Protein AF-0000000075405229 (afdb_homodimer)

Sequence (210 aa):
MIFHHIIDEISASKFLTISQIRQVKLKLYRLEMTERERLTTHEQNFNQIIEDLKKLGVKMGEEQKALMFVASLPKELAHAVKSKIRNEKKLTLARVQDAAGEVREMIFHHIIDEISASKFLTISQIRQVKLKLYRLEMTERERLTTHEQNFNQIIEDLKKLGVKMGEEQKALMFVASLPKELAHAVKSKIRNEKKLTLARVQDAAGEVRE

Organism: Theobroma cacao (NCBI:txid3641)

Foldseek 3Di:
DVVVVVVVVVVVVVVVLVVVLVVLVVCLQPAADDPPDDLVVSLVVLVVSVVSNVVSVDDDDFVRSQVSSLVRYDPVLSVQLCVVCVPPPDHGNVSSSVSSVVVVD/DVVVVVVVVVVVVVVVLVVVLVVLVVCLQPAADDPPDDLVVSLVVLVVSVVSNVVSVDDDDFVRSQVSSLVRYDPVLSVQLCVVCVPPPDHGNVSSSVSSVVVVD

Secondary structure (DSSP, 8-state):
-HHHHHHHHHHHHHHHHHHHHHHHHHHHHT----TTS-HHHHHHHHHHHHHHHHHTT----HHHHHHHHHHHS-HHHHHHHHHHTTT-SS--HHHHHHHHHHHH-/-HHHHHHHHHHHHHHHHHHHHHHHHHHHHT----TTS-HHHHHHHHHHHHHHHHHTT----HHHHHHHHHHHS-HHHHHHHHHHTTT-SS--HHHHHHHHHHHH-

Radius of gyration: 19.56 Å; Cα contacts (8 Å, |Δi|>4): 179; chains: 2; bounding box: 44×48×65 Å

Structure (mmCIF, N/CA/C/O backbone):
data_AF-0000000075405229-model_v1
#
loop_
_entity.id
_entity.type
_entity.pdbx_description
1 polymer 'Uncharacterized protein'
#
loop_
_atom_site.group_PDB
_atom_site.id
_atom_site.type_symbol
_atom_site.label_atom_id
_atom_site.label_alt_id
_atom_site.label_comp_id
_atom_site.label_asym_id
_atom_site.label_entity_id
_atom_site.label_seq_id
_atom_site.pdbx_PDB_ins_code
_atom_site.Cartn_x
_atom_site.Cartn_y
_atom_site.Cartn_z
_atom_site.occupancy
_atom_site.B_iso_or_equiv
_atom_site.auth_seq_id
_atom_site.auth_comp_id
_atom_site.auth_asym_id
_atom_site.auth_atom_id
_atom_site.pdbx_PDB_model_num
ATOM 1 N N . MET A 1 1 ? -18.109 -22.875 -31.812 1 56.88 1 MET A N 1
ATOM 2 C CA . MET A 1 1 ? -16.703 -22.578 -32.062 1 56.88 1 MET A CA 1
ATOM 3 C C . MET A 1 1 ? -16.391 -21.109 -31.797 1 56.88 1 MET A C 1
ATOM 5 O O . MET A 1 1 ? -15.438 -20.781 -31.094 1 56.88 1 MET A O 1
ATOM 9 N N . ILE A 1 2 ? -17.219 -20.078 -32.312 1 70.25 2 ILE A N 1
ATOM 10 C CA . ILE A 1 2 ? -17.078 -18.625 -32.219 1 70.25 2 ILE A CA 1
ATOM 11 C C . ILE A 1 2 ? -17.297 -18.203 -30.766 1 70.25 2 ILE A C 1
ATOM 13 O O . ILE A 1 2 ? -16.547 -17.375 -30.234 1 70.25 2 ILE A O 1
ATOM 17 N N . PHE A 1 3 ? -18.188 -18.859 -30.094 1 71.44 3 PHE A N 1
ATOM 18 C CA . PHE A 1 3 ? -18.531 -18.484 -28.719 1 71.44 3 PHE A CA 1
ATOM 19 C C . PHE A 1 3 ? -17.375 -18.781 -27.781 1 71.44 3 PHE A C 1
ATOM 21 O O . PHE A 1 3 ? -17.078 -17.984 -26.875 1 71.44 3 PHE A O 1
ATOM 28 N N . HIS A 1 4 ? -16.75 -19.891 -28.062 1 74.5 4 HIS A N 1
ATOM 29 C CA . HIS A 1 4 ? -15.617 -20.266 -27.219 1 74.5 4 HIS A CA 1
ATOM 30 C C . HIS A 1 4 ? -14.453 -19.297 -27.406 1 74.5 4 HIS A C 1
ATOM 32 O O . HIS A 1 4 ? -13.797 -18.922 -26.438 1 74.5 4 HIS A O 1
ATOM 38 N N . HIS A 1 5 ? -14.266 -18.797 -28.641 1 74.88 5 HIS A N 1
ATOM 39 C CA . HIS A 1 5 ? -13.203 -17.844 -28.953 1 74.88 5 HIS A CA 1
ATOM 40 C C . HIS A 1 5 ? -13.445 -16.516 -28.266 1 74.88 5 HIS A C 1
ATOM 42 O O . HIS A 1 5 ? -12.508 -15.906 -27.734 1 74.88 5 HIS A O 1
ATOM 48 N N . ILE A 1 6 ? -14.734 -16.172 -28.234 1 74.81 6 ILE A N 1
ATOM 49 C CA . ILE A 1 6 ? -15.078 -14.906 -27.594 1 74.81 6 ILE A CA 1
ATOM 50 C C . ILE A 1 6 ? -14.844 -15.008 -26.094 1 74.81 6 ILE A C 1
ATOM 52 O O . ILE A 1 6 ? -14.312 -14.078 -25.469 1 74.81 6 ILE A O 1
ATOM 56 N N . ILE A 1 7 ? -15.172 -16.188 -25.578 1 76.44 7 ILE A N 1
ATOM 57 C CA . ILE A 1 7 ? -14.977 -16.391 -24.141 1 76.44 7 ILE A CA 1
ATOM 58 C C . ILE A 1 7 ? -13.492 -16.406 -23.812 1 76.44 7 ILE A C 1
ATOM 60 O O . ILE A 1 7 ? -13.062 -15.812 -22.828 1 76.44 7 ILE A O 1
ATOM 64 N N . ASP A 1 8 ? -12.742 -17 -24.688 1 78.19 8 ASP A N 1
ATOM 65 C CA . ASP A 1 8 ? -11.297 -17.062 -24.484 1 78.19 8 ASP A CA 1
ATOM 66 C C . ASP A 1 8 ? -10.672 -15.672 -24.578 1 78.19 8 ASP A C 1
ATOM 68 O O . ASP A 1 8 ? -9.781 -15.336 -23.797 1 78.19 8 ASP A O 1
ATOM 72 N N . GLU A 1 9 ? -11.133 -14.859 -25.547 1 79.81 9 GLU A N 1
ATOM 73 C CA . GLU A 1 9 ? -10.617 -13.508 -25.703 1 79.81 9 GLU A CA 1
ATOM 74 C C . GLU A 1 9 ? -10.977 -12.633 -24.5 1 79.81 9 GLU A C 1
ATOM 76 O O . GLU A 1 9 ? -10.172 -11.828 -24.047 1 79.81 9 GLU A O 1
ATOM 81 N N . ILE A 1 10 ? -12.195 -12.852 -24.047 1 80.62 10 ILE A N 1
ATOM 82 C CA . ILE A 1 10 ? -12.648 -12.094 -22.891 1 80.62 10 ILE A CA 1
ATOM 83 C C . ILE A 1 10 ? -11.828 -12.484 -21.672 1 80.62 10 ILE A C 1
ATOM 85 O O . ILE A 1 10 ? -11.391 -11.625 -20.906 1 80.62 10 ILE A O 1
ATOM 89 N N . SER A 1 11 ? -11.617 -13.734 -21.578 1 80.44 11 SER A N 1
ATOM 90 C CA . SER A 1 11 ? -10.82 -14.234 -20.469 1 80.44 11 SER A CA 1
ATOM 91 C C . SER A 1 11 ? -9.383 -13.727 -20.547 1 80.44 11 SER A C 1
ATOM 93 O O . SER A 1 11 ? -8.82 -13.289 -19.531 1 80.44 11 SER A O 1
ATOM 95 N N . ALA A 1 12 ? -8.852 -13.758 -21.703 1 80.5 12 ALA A N 1
ATOM 96 C CA . ALA A 1 12 ? -7.492 -13.266 -21.922 1 80.5 12 ALA A CA 1
ATOM 97 C C . ALA A 1 12 ? -7.402 -11.766 -21.641 1 80.5 12 ALA A C 1
ATOM 99 O O . ALA A 1 12 ? -6.441 -11.297 -21.031 1 80.5 12 ALA A O 1
ATOM 100 N N . SER A 1 13 ? -8.383 -11.086 -22.109 1 81.56 13 SER A N 1
ATOM 101 C CA . SER A 1 13 ? -8.406 -9.648 -21.875 1 81.56 13 SER A CA 1
ATOM 102 C C . SER A 1 13 ? -8.5 -9.32 -20.391 1 81.56 13 SER A C 1
ATOM 104 O O . SER A 1 13 ? -7.824 -8.406 -19.906 1 81.56 13 SER A O 1
ATOM 106 N N . LYS A 1 14 ? -9.273 -10.086 -19.797 1 85.88 14 LYS A N 1
ATOM 107 C CA . LYS A 1 14 ? -9.406 -9.898 -18.344 1 85.88 14 LYS A CA 1
ATOM 108 C C . LYS A 1 14 ? -8.094 -10.195 -17.641 1 85.88 14 LYS A C 1
ATOM 110 O O . LYS A 1 14 ? -7.699 -9.477 -16.719 1 85.88 14 LYS A O 1
ATOM 115 N N . PHE A 1 15 ? -7.453 -11.195 -18.125 1 86 15 PHE A N 1
ATOM 116 C CA . PHE A 1 15 ? -6.18 -11.586 -17.531 1 86 15 PHE A CA 1
ATOM 117 C C . PHE A 1 15 ? -5.117 -10.516 -17.766 1 86 15 PHE A C 1
ATOM 119 O O . PHE A 1 15 ? -4.324 -10.211 -16.875 1 86 15 PHE A O 1
ATOM 126 N N . LEU A 1 16 ? -5.082 -9.969 -18.938 1 87.62 16 LEU A N 1
ATOM 127 C CA . LEU A 1 16 ? -4.145 -8.898 -19.25 1 87.62 16 LEU A CA 1
ATOM 128 C C . LEU A 1 16 ? -4.387 -7.68 -18.375 1 87.62 16 LEU A C 1
ATOM 130 O O . LEU A 1 16 ? -3.436 -7.039 -17.906 1 87.62 16 LEU A O 1
ATOM 134 N N . THR A 1 17 ? -5.648 -7.43 -18.156 1 92.31 17 THR A N 1
ATOM 135 C CA . THR A 1 17 ? -5.988 -6.293 -17.297 1 92.31 17 THR A CA 1
ATOM 136 C C . THR A 1 17 ? -5.523 -6.531 -15.867 1 92.31 17 THR A C 1
ATOM 138 O O . THR A 1 17 ? -4.98 -5.633 -15.227 1 92.31 17 THR A O 1
ATOM 141 N N . ILE A 1 18 ? -5.672 -7.734 -15.445 1 93.62 18 ILE A N 1
ATOM 142 C CA . ILE A 1 18 ? -5.246 -8.094 -14.102 1 93.62 18 ILE A CA 1
ATOM 143 C C . ILE A 1 18 ? -3.734 -7.938 -13.977 1 93.62 18 ILE A C 1
ATOM 145 O O . ILE A 1 18 ? -3.242 -7.383 -12.984 1 93.62 18 ILE A O 1
ATOM 149 N N . SER A 1 19 ? -3.078 -8.406 -14.961 1 94.31 19 SER A N 1
ATOM 150 C CA . SER A 1 19 ? -1.624 -8.289 -14.977 1 94.31 19 SER A CA 1
ATOM 151 C C . SER A 1 19 ? -1.186 -6.828 -14.969 1 94.31 19 SER A C 1
ATOM 153 O O . SER A 1 19 ? -0.232 -6.465 -14.281 1 94.31 19 SER A O 1
ATOM 155 N N . GLN A 1 20 ? -1.851 -6.027 -15.719 1 95.75 20 GLN A N 1
ATOM 156 C CA . GLN A 1 20 ? -1.544 -4.602 -15.773 1 95.75 20 GLN A CA 1
ATOM 157 C C . GLN A 1 20 ? -1.807 -3.93 -14.43 1 95.75 20 GLN A C 1
ATOM 159 O O . GLN A 1 20 ? -1.011 -3.105 -13.977 1 95.75 20 GLN A O 1
ATOM 164 N N . ILE A 1 21 ? -2.887 -4.32 -13.812 1 97.19 21 ILE A N 1
ATOM 165 C CA . ILE A 1 21 ? -3.23 -3.768 -12.508 1 97.19 21 ILE A CA 1
ATOM 166 C C . ILE A 1 21 ? -2.137 -4.109 -11.5 1 97.19 21 ILE A C 1
ATOM 168 O O . ILE A 1 21 ? -1.676 -3.24 -10.758 1 97.19 21 ILE A O 1
ATOM 172 N N . ARG A 1 22 ? -1.668 -5.309 -11.484 1 97.62 22 ARG A N 1
ATOM 173 C CA . ARG A 1 22 ? -0.629 -5.742 -10.555 1 97.62 22 ARG A CA 1
ATOM 174 C C . ARG A 1 22 ? 0.672 -4.984 -10.797 1 97.62 22 ARG A C 1
ATOM 176 O O . ARG A 1 22 ? 1.355 -4.598 -9.852 1 97.62 22 ARG A O 1
ATOM 183 N N . GLN A 1 23 ? 0.953 -4.77 -12.094 1 97.31 23 GLN A N 1
ATOM 184 C CA . GLN A 1 23 ? 2.17 -4.043 -12.438 1 97.31 23 GLN A CA 1
ATOM 185 C C . GLN A 1 23 ? 2.109 -2.604 -11.93 1 97.31 23 GLN A C 1
ATOM 187 O O . GLN A 1 23 ? 3.09 -2.09 -11.391 1 97.31 23 GLN A O 1
ATOM 192 N N . VAL A 1 24 ? 0.997 -1.999 -12.102 1 98.44 24 VAL A N 1
ATOM 193 C CA . VAL A 1 24 ? 0.849 -0.608 -11.688 1 98.44 24 VAL A CA 1
ATOM 194 C C . VAL A 1 24 ? 0.822 -0.522 -10.164 1 98.44 24 VAL A C 1
ATOM 196 O O . VAL A 1 24 ? 1.389 0.403 -9.578 1 98.44 24 VAL A O 1
ATOM 199 N N . LYS A 1 25 ? 0.176 -1.492 -9.469 1 98.56 25 LYS A N 1
ATOM 200 C CA . LYS A 1 25 ? 0.174 -1.527 -8.008 1 98.56 25 LYS A CA 1
ATOM 201 C C . LYS A 1 25 ? 1.591 -1.676 -7.461 1 98.56 25 LYS A C 1
ATOM 203 O O . LYS A 1 25 ? 1.97 -0.985 -6.512 1 98.56 25 LYS A O 1
ATOM 208 N N . LEU A 1 26 ? 2.361 -2.5 -8.086 1 98.38 26 LEU A N 1
ATOM 209 C CA . LEU A 1 26 ? 3.729 -2.709 -7.625 1 98.38 26 LEU A CA 1
ATOM 210 C C . LEU A 1 26 ? 4.574 -1.458 -7.84 1 98.38 26 LEU A C 1
ATOM 212 O O . LEU A 1 26 ? 5.445 -1.146 -7.027 1 98.38 26 LEU A O 1
ATOM 216 N N . LYS A 1 27 ? 4.301 -0.776 -8.977 1 98.38 27 LYS A N 1
ATOM 217 C CA . LYS A 1 27 ? 4.945 0.514 -9.195 1 98.38 27 LYS A CA 1
ATOM 218 C C . LYS A 1 27 ? 4.617 1.496 -8.078 1 98.38 27 LYS A C 1
ATOM 220 O O . LYS A 1 27 ? 5.492 2.225 -7.602 1 98.38 27 LYS A O 1
ATOM 225 N N . LEU A 1 28 ? 3.414 1.465 -7.598 1 98.75 28 LEU A N 1
ATOM 226 C CA . LEU A 1 28 ? 2.967 2.334 -6.516 1 98.75 28 LEU A CA 1
ATOM 227 C C . LEU A 1 28 ? 3.662 1.978 -5.207 1 98.75 28 LEU A C 1
ATOM 229 O O . LEU A 1 28 ? 4.184 2.855 -4.52 1 98.75 28 LEU A O 1
ATOM 233 N N . TYR A 1 29 ? 3.699 0.698 -4.918 1 98.62 29 TYR A N 1
ATOM 234 C CA . TYR A 1 29 ? 4.18 0.232 -3.621 1 98.62 29 TYR A CA 1
ATOM 235 C C . TYR A 1 29 ? 5.691 0.406 -3.504 1 98.62 29 TYR A C 1
ATOM 237 O O . TYR A 1 29 ? 6.227 0.505 -2.398 1 98.62 29 TYR A O 1
ATOM 245 N N . ARG A 1 30 ? 6.352 0.554 -4.68 1 98.06 30 ARG A N 1
ATOM 246 C CA . ARG A 1 30 ? 7.809 0.673 -4.66 1 98.06 30 ARG A CA 1
ATOM 247 C C . ARG A 1 30 ? 8.242 2.105 -4.949 1 98.06 30 ARG A C 1
ATOM 249 O O . ARG A 1 30 ? 9.438 2.396 -5.008 1 98.06 30 ARG A O 1
ATOM 256 N N . LEU A 1 31 ? 7.312 2.949 -5.203 1 98.5 31 LEU A N 1
ATOM 257 C CA . LEU A 1 31 ? 7.656 4.332 -5.52 1 98.5 31 LEU A CA 1
ATOM 258 C C . LEU A 1 31 ? 8.367 5 -4.348 1 98.5 31 LEU A C 1
ATOM 260 O O . LEU A 1 31 ? 7.91 4.914 -3.207 1 98.5 31 LEU A O 1
ATOM 264 N N . GLU A 1 32 ? 9.445 5.609 -4.637 1 97.75 32 GLU A N 1
ATOM 265 C CA . GLU A 1 32 ? 10.227 6.348 -3.646 1 97.75 32 GLU A CA 1
ATOM 266 C C . GLU A 1 32 ? 10.734 7.668 -4.219 1 97.75 32 GLU A C 1
ATOM 268 O O . GLU A 1 32 ? 11.203 7.719 -5.355 1 97.75 32 GLU A O 1
ATOM 273 N N . MET A 1 33 ? 10.695 8.641 -3.402 1 97.94 33 MET A N 1
ATOM 274 C CA . MET A 1 33 ? 11.289 9.922 -3.775 1 97.94 33 MET A CA 1
ATOM 275 C C . MET A 1 33 ? 12.797 9.914 -3.564 1 97.94 33 MET A C 1
ATOM 277 O O . MET A 1 33 ? 13.273 9.539 -2.49 1 97.94 33 MET A O 1
ATOM 281 N N . THR A 1 34 ? 13.461 10.352 -4.531 1 94.81 34 THR A N 1
ATOM 282 C CA . THR A 1 34 ? 14.906 10.461 -4.375 1 94.81 34 THR A CA 1
ATOM 283 C C . THR A 1 34 ? 15.289 11.82 -3.801 1 94.81 34 THR A C 1
ATOM 285 O O . THR A 1 34 ? 14.508 12.773 -3.873 1 94.81 34 THR A O 1
ATOM 288 N N . GLU A 1 35 ? 16.438 11.898 -3.217 1 87.31 35 GLU A N 1
ATOM 289 C CA . GLU A 1 35 ? 16.922 13.133 -2.611 1 87.31 35 GLU A CA 1
ATOM 290 C C . GLU A 1 35 ? 17.031 14.25 -3.65 1 87.31 35 GLU A C 1
ATOM 292 O O . GLU A 1 35 ? 16.859 15.422 -3.33 1 87.31 35 GLU A O 1
ATOM 297 N N . ARG A 1 36 ? 17.266 13.859 -4.859 1 92.94 36 ARG A N 1
ATOM 298 C CA . ARG A 1 36 ? 17.5 14.852 -5.91 1 92.94 36 ARG A CA 1
ATOM 299 C C . ARG A 1 36 ? 16.188 15.219 -6.602 1 92.94 36 ARG A C 1
ATOM 301 O O . ARG A 1 36 ? 16.141 16.188 -7.367 1 92.94 36 ARG A O 1
ATOM 308 N N . GLU A 1 37 ? 15.211 14.625 -6.25 1 96 37 GLU A N 1
ATOM 309 C CA . GLU A 1 37 ? 13.922 14.828 -6.91 1 96 37 GLU A CA 1
ATOM 310 C C . GLU A 1 37 ? 13.148 15.977 -6.277 1 96 37 GLU A C 1
ATOM 312 O O . GLU A 1 37 ? 13.172 16.156 -5.059 1 96 37 GLU A O 1
ATOM 317 N N . ARG A 1 38 ? 12.5 16.812 -7.129 1 97 38 ARG A N 1
ATOM 318 C CA . ARG A 1 38 ? 11.602 17.844 -6.625 1 97 38 ARG A CA 1
ATOM 319 C C . ARG A 1 38 ? 10.305 17.219 -6.105 1 97 38 ARG A C 1
ATOM 321 O O . ARG A 1 38 ? 9.781 16.281 -6.699 1 97 38 ARG A O 1
ATOM 328 N N . LEU A 1 39 ? 9.781 17.781 -5.055 1 98 39 LEU A N 1
ATOM 329 C CA . LEU A 1 39 ? 8.523 17.312 -4.488 1 98 39 LEU A CA 1
ATOM 330 C C . LEU A 1 39 ? 7.414 17.328 -5.539 1 98 39 LEU A C 1
ATOM 332 O O . LEU A 1 39 ? 6.629 16.375 -5.625 1 98 39 LEU A O 1
ATOM 336 N N . THR A 1 40 ? 7.375 18.438 -6.355 1 97.38 40 THR A N 1
ATOM 337 C CA . THR A 1 40 ? 6.336 18.578 -7.371 1 97.38 40 THR A CA 1
ATOM 338 C C . THR A 1 40 ? 6.43 17.453 -8.398 1 97.38 40 THR A C 1
ATOM 340 O O . THR A 1 40 ? 5.41 16.922 -8.844 1 97.38 40 THR A O 1
ATOM 343 N N . THR A 1 41 ? 7.605 17.047 -8.789 1 98.12 41 THR A N 1
ATOM 344 C CA . THR A 1 41 ? 7.816 15.945 -9.719 1 98.12 41 THR A CA 1
ATOM 345 C C . THR A 1 41 ? 7.363 14.625 -9.094 1 98.12 41 THR A C 1
ATOM 347 O O . THR A 1 41 ? 6.691 13.828 -9.75 1 98.12 41 THR A O 1
ATOM 350 N N . HIS A 1 42 ? 7.723 14.445 -7.859 1 98.56 42 HIS A N 1
ATOM 351 C CA . HIS A 1 42 ? 7.309 13.227 -7.164 1 98.56 42 HIS A CA 1
ATOM 352 C C . HIS A 1 42 ? 5.793 13.148 -7.055 1 98.56 42 HIS A C 1
ATOM 354 O O . HIS A 1 42 ? 5.207 12.078 -7.266 1 98.56 42 HIS A O 1
ATOM 360 N N . GLU A 1 43 ? 5.133 14.258 -6.688 1 98.62 43 GLU A N 1
ATOM 361 C CA . GLU A 1 43 ? 3.676 14.32 -6.617 1 98.62 43 GLU A CA 1
ATOM 362 C C . GLU A 1 43 ? 3.043 13.945 -7.953 1 98.62 43 GLU A C 1
ATOM 364 O O . GLU A 1 43 ? 2.055 13.203 -7.996 1 98.62 43 GLU A O 1
ATOM 369 N N . GLN A 1 44 ? 3.604 14.469 -8.984 1 98.5 44 GLN A N 1
ATOM 370 C CA . GLN A 1 44 ? 3.082 14.18 -10.32 1 98.5 44 GLN A CA 1
ATOM 371 C C . GLN A 1 44 ? 3.229 12.695 -10.648 1 98.5 44 GLN A C 1
ATOM 373 O O . GLN A 1 44 ? 2.316 12.086 -11.211 1 98.5 44 GLN A O 1
ATOM 378 N N . ASN A 1 45 ? 4.367 12.133 -10.383 1 98.69 45 ASN A N 1
ATOM 379 C CA . ASN A 1 45 ? 4.582 10.703 -10.594 1 98.69 45 ASN A CA 1
ATOM 380 C C . ASN A 1 45 ? 3.58 9.859 -9.812 1 98.69 45 ASN A C 1
ATOM 382 O O . ASN A 1 45 ? 2.973 8.938 -10.359 1 98.69 45 ASN A O 1
ATOM 386 N N . PHE A 1 46 ? 3.422 10.203 -8.57 1 98.88 46 PHE A N 1
ATOM 387 C CA . PHE A 1 46 ? 2.469 9.508 -7.711 1 98.88 46 PHE A CA 1
ATOM 388 C C . PHE A 1 46 ? 1.059 9.609 -8.281 1 98.88 46 PHE A C 1
ATOM 390 O O . PHE A 1 46 ? 0.367 8.594 -8.414 1 98.88 46 PHE A O 1
ATOM 397 N N . ASN A 1 47 ? 0.652 10.82 -8.664 1 98.81 47 ASN A N 1
ATOM 398 C CA . ASN A 1 47 ? -0.691 11.062 -9.18 1 98.81 47 ASN A CA 1
ATOM 399 C C . ASN A 1 47 ? -0.929 10.32 -10.492 1 98.81 47 ASN A C 1
ATOM 401 O O . ASN A 1 47 ? -2.041 9.867 -10.758 1 98.81 47 ASN A O 1
ATOM 405 N N . GLN A 1 48 ? 0.067 10.266 -11.25 1 98.75 48 GLN A N 1
ATOM 406 C CA . GLN A 1 48 ? -0.057 9.531 -12.508 1 98.75 48 GLN A CA 1
ATOM 407 C C . GLN A 1 48 ? -0.337 8.055 -12.258 1 98.75 48 GLN A C 1
ATOM 409 O O . GLN A 1 48 ? -1.156 7.445 -12.953 1 98.75 48 GLN A O 1
ATOM 414 N N . ILE A 1 49 ? 0.351 7.492 -11.32 1 98.88 49 ILE A N 1
ATOM 415 C CA . ILE A 1 49 ? 0.137 6.086 -10.992 1 98.88 49 ILE A CA 1
ATOM 416 C C . ILE A 1 49 ? -1.293 5.879 -10.5 1 98.88 49 ILE A C 1
ATOM 418 O O . ILE A 1 49 ? -1.963 4.922 -10.898 1 98.88 49 ILE A O 1
ATOM 422 N N . ILE A 1 50 ? -1.793 6.781 -9.641 1 98.88 50 ILE A N 1
ATOM 423 C CA . ILE A 1 50 ? -3.158 6.719 -9.133 1 98.88 50 ILE A CA 1
ATOM 424 C C . ILE A 1 50 ? -4.145 6.812 -10.297 1 98.88 50 ILE A C 1
ATOM 426 O O . ILE A 1 50 ? -5.133 6.07 -10.336 1 98.88 50 ILE A O 1
ATOM 430 N N . GLU A 1 51 ? -3.895 7.699 -11.211 1 98.56 51 GLU A N 1
ATOM 431 C CA . GLU A 1 51 ? -4.758 7.848 -12.383 1 98.56 51 GLU A CA 1
ATOM 432 C C . GLU A 1 51 ? -4.742 6.59 -13.242 1 98.56 51 GLU A C 1
ATOM 434 O O . GLU A 1 51 ? -5.777 6.18 -13.773 1 98.56 51 GLU A O 1
ATOM 439 N N . ASP A 1 52 ? -3.549 6.012 -13.453 1 98.56 52 ASP A N 1
ATOM 440 C CA . ASP A 1 52 ? -3.434 4.777 -14.227 1 98.56 52 ASP A CA 1
ATOM 441 C C . ASP A 1 52 ? -4.273 3.664 -13.602 1 98.56 52 ASP A C 1
ATOM 443 O O . ASP A 1 52 ? -4.945 2.916 -14.32 1 98.56 52 ASP A O 1
ATOM 447 N N . LEU A 1 53 ? -4.27 3.559 -12.289 1 98.5 53 LEU A N 1
ATOM 448 C CA . LEU A 1 53 ? -5.074 2.557 -11.594 1 98.5 53 LEU A CA 1
ATOM 449 C C . LEU A 1 53 ? -6.562 2.834 -11.781 1 98.5 53 LEU A C 1
ATOM 451 O O . LEU A 1 53 ? -7.348 1.911 -12.008 1 98.5 53 LEU A O 1
ATOM 455 N N . LYS A 1 54 ? -6.895 4.09 -11.68 1 98.31 54 LYS A N 1
ATOM 456 C CA . LYS A 1 54 ? -8.281 4.488 -11.867 1 98.31 54 LYS A CA 1
ATOM 457 C C . LYS A 1 54 ? -8.781 4.113 -13.266 1 98.31 54 LYS A C 1
ATOM 459 O O . LYS A 1 54 ? -9.891 3.607 -13.422 1 98.31 54 LYS A O 1
ATOM 464 N N . LYS A 1 55 ? -7.938 4.32 -14.234 1 97.62 55 LYS A N 1
ATOM 465 C CA . LYS A 1 55 ? -8.281 3.998 -15.617 1 97.62 55 LYS A CA 1
ATOM 466 C C . LYS A 1 55 ? -8.5 2.498 -15.789 1 97.62 55 LYS A C 1
ATOM 468 O O . LYS A 1 55 ? -9.266 2.076 -16.656 1 97.62 55 LYS A O 1
ATOM 473 N N . LEU A 1 56 ? -7.84 1.694 -14.969 1 97.25 56 LEU A N 1
ATOM 474 C CA . LEU A 1 56 ? -7.953 0.241 -15.031 1 97.25 56 LEU A CA 1
ATOM 475 C C . LEU A 1 56 ? -9.102 -0.255 -14.164 1 97.25 56 LEU A C 1
ATOM 477 O O . LEU A 1 56 ? -9.289 -1.464 -14.008 1 97.25 56 LEU A O 1
ATOM 481 N N . GLY A 1 57 ? -9.805 0.693 -13.539 1 96.88 57 GLY A N 1
ATOM 482 C CA . GLY A 1 57 ? -10.992 0.336 -12.781 1 96.88 57 GLY A CA 1
ATOM 483 C C . GLY A 1 57 ? -10.711 0.094 -11.312 1 96.88 57 GLY A C 1
ATOM 484 O O . GLY A 1 57 ? -11.562 -0.43 -10.594 1 96.88 57 GLY A O 1
ATOM 485 N N . VAL A 1 58 ? -9.508 0.424 -10.828 1 97.19 58 VAL A N 1
ATOM 486 C CA . VAL A 1 58 ? -9.156 0.218 -9.422 1 97.19 58 VAL A CA 1
ATOM 487 C C . VAL A 1 58 ? -9.57 1.435 -8.602 1 97.19 58 VAL A C 1
ATOM 489 O O . VAL A 1 58 ? -9.219 2.568 -8.938 1 97.19 58 VAL A O 1
ATOM 492 N N . LYS A 1 59 ? -10.312 1.141 -7.57 1 95.12 59 LYS A N 1
ATOM 493 C CA . LYS A 1 59 ? -10.727 2.18 -6.633 1 95.12 59 LYS A CA 1
ATOM 494 C C . LYS A 1 59 ? -9.867 2.146 -5.367 1 95.12 59 LYS A C 1
ATOM 496 O O . LYS A 1 59 ? -9.75 1.105 -4.719 1 95.12 59 LYS A O 1
ATOM 501 N N . MET A 1 60 ? -9.266 3.232 -5.047 1 97.12 60 MET A N 1
ATOM 502 C CA . MET A 1 60 ? -8.477 3.375 -3.828 1 97.12 60 MET A CA 1
ATOM 503 C C . MET A 1 60 ? -9.039 4.484 -2.945 1 97.12 60 MET A C 1
ATOM 505 O O . MET A 1 60 ? -9.422 5.547 -3.441 1 97.12 60 MET A O 1
ATOM 509 N N . GLY A 1 61 ? -9.117 4.23 -1.671 1 97.12 61 GLY A N 1
ATOM 510 C CA . GLY A 1 61 ? -9.617 5.238 -0.744 1 97.12 61 GLY A CA 1
ATOM 511 C C . GLY A 1 61 ? -8.648 6.395 -0.548 1 97.12 61 GLY A C 1
ATOM 512 O O . GLY A 1 61 ? -7.449 6.254 -0.793 1 97.12 61 GLY A O 1
ATOM 513 N N . GLU A 1 62 ? -9.211 7.465 -0.114 1 97.75 62 GLU A N 1
ATOM 514 C CA . GLU A 1 62 ? -8.422 8.68 0.086 1 97.75 62 GLU A CA 1
ATOM 515 C C . GLU A 1 62 ? -7.32 8.461 1.119 1 97.75 62 GLU A C 1
ATOM 517 O O . GLU A 1 62 ? -6.184 8.891 0.922 1 97.75 62 GLU A O 1
ATOM 522 N N . GLU A 1 63 ? -7.59 7.797 2.172 1 97.38 63 GLU A N 1
ATOM 523 C CA . GLU A 1 63 ? -6.578 7.59 3.205 1 97.38 63 GLU A CA 1
ATOM 524 C C . GLU A 1 63 ? -5.48 6.648 2.721 1 97.38 63 GLU A C 1
ATOM 526 O O . GLU A 1 63 ? -4.305 6.84 3.041 1 97.38 63 GLU A O 1
ATOM 531 N N . GLN A 1 64 ? -5.852 5.648 2 1 97.81 64 GLN A N 1
ATOM 532 C CA . GLN A 1 64 ? -4.855 4.742 1.438 1 97.81 64 GLN A CA 1
ATOM 533 C C . GLN A 1 64 ? -3.879 5.488 0.537 1 97.81 64 GLN A C 1
ATOM 535 O O . GLN A 1 64 ? -2.662 5.348 0.68 1 97.81 64 GLN A O 1
ATOM 540 N N . LYS A 1 65 ? -4.465 6.273 -0.389 1 98.75 65 LYS A N 1
ATOM 541 C CA . LYS A 1 65 ? -3.625 7.082 -1.27 1 98.75 65 LYS A CA 1
ATOM 542 C C . LYS A 1 65 ? -2.709 8 -0.465 1 98.75 65 LYS A C 1
ATOM 544 O O . LYS A 1 65 ? -1.514 8.102 -0.752 1 98.75 65 LYS A O 1
ATOM 549 N N . ALA A 1 66 ? -3.27 8.633 0.535 1 98.81 66 ALA A N 1
ATOM 550 C CA . ALA A 1 66 ? -2.541 9.594 1.35 1 98.81 66 ALA A CA 1
ATOM 551 C C . ALA A 1 66 ? -1.369 8.938 2.07 1 98.81 66 ALA A C 1
ATOM 553 O O . ALA A 1 66 ? -0.242 9.438 2.025 1 98.81 66 ALA A O 1
ATOM 554 N N . LEU A 1 67 ? -1.616 7.836 2.672 1 98.62 67 LEU A N 1
ATOM 555 C CA . LEU A 1 67 ? -0.582 7.152 3.439 1 98.62 67 LEU A CA 1
ATOM 556 C C . LEU A 1 67 ? 0.505 6.605 2.52 1 98.62 67 LEU A C 1
ATOM 558 O O . LEU A 1 67 ? 1.688 6.633 2.865 1 98.62 67 LEU A O 1
ATOM 562 N N . MET A 1 68 ? 0.121 6.141 1.364 1 98.88 68 MET A N 1
ATOM 563 C CA . MET A 1 68 ? 1.105 5.637 0.412 1 98.88 68 MET A CA 1
ATOM 564 C C . MET A 1 68 ? 2.004 6.762 -0.09 1 98.88 68 MET A C 1
ATOM 566 O O . MET A 1 68 ? 3.199 6.555 -0.313 1 98.88 68 MET A O 1
ATOM 570 N N . PHE A 1 69 ? 1.426 7.895 -0.262 1 98.94 69 PHE A N 1
ATOM 571 C CA . PHE A 1 69 ? 2.229 9.055 -0.64 1 98.94 69 PHE A CA 1
ATOM 572 C C . PHE A 1 69 ? 3.252 9.375 0.442 1 98.94 69 PHE A C 1
ATOM 574 O O . PHE A 1 69 ? 4.434 9.578 0.147 1 98.94 69 PHE A O 1
ATOM 581 N N . VAL A 1 70 ? 2.848 9.43 1.698 1 98.69 70 VAL A N 1
ATOM 582 C CA . VAL A 1 70 ? 3.742 9.719 2.814 1 98.69 70 VAL A CA 1
ATOM 583 C C . VAL A 1 70 ? 4.863 8.68 2.855 1 98.69 70 VAL A C 1
ATOM 585 O O . VAL A 1 70 ? 6.031 9.031 3.041 1 98.69 70 VAL A O 1
ATOM 588 N N . ALA A 1 71 ? 4.445 7.422 2.637 1 98.62 71 ALA A N 1
ATOM 589 C CA . ALA A 1 71 ? 5.406 6.32 2.707 1 98.62 71 ALA A CA 1
ATOM 590 C C . ALA A 1 71 ? 6.449 6.434 1.599 1 98.62 71 ALA A C 1
ATOM 592 O O . ALA A 1 71 ? 7.535 5.855 1.699 1 98.62 71 ALA A O 1
ATOM 593 N N . SER A 1 72 ? 6.105 7.113 0.483 1 98.56 72 SER A N 1
ATOM 594 C CA . SER A 1 72 ? 7.012 7.234 -0.653 1 98.56 72 SER A CA 1
ATOM 595 C C . SER A 1 72 ? 8.023 8.352 -0.434 1 98.56 72 SER A C 1
ATOM 597 O O . SER A 1 72 ? 9 8.477 -1.184 1 98.56 72 SER A O 1
ATOM 599 N N . LEU A 1 73 ? 7.969 9.141 0.604 1 98.25 73 LEU A N 1
ATOM 600 C CA . LEU A 1 73 ? 8.859 10.258 0.897 1 98.25 73 LEU A CA 1
ATOM 601 C C . LEU A 1 73 ? 10.078 9.781 1.679 1 98.25 73 LEU A C 1
ATOM 603 O O . LEU A 1 73 ? 10.016 8.781 2.393 1 98.25 73 LEU A O 1
ATOM 607 N N . PRO A 1 74 ? 11.164 10.641 1.522 1 97.19 74 PRO A N 1
ATOM 608 C CA . PRO A 1 74 ? 12.297 10.352 2.406 1 97.19 74 PRO A CA 1
ATOM 609 C C . PRO A 1 74 ? 11.914 10.398 3.885 1 97.19 74 PRO A C 1
ATOM 611 O O . PRO A 1 74 ? 11.047 11.188 4.277 1 97.19 74 PRO A O 1
ATOM 614 N N . LYS A 1 75 ? 12.602 9.664 4.688 1 96.5 75 LYS A N 1
ATOM 615 C CA . LYS A 1 75 ? 12.258 9.438 6.09 1 96.5 75 LYS A CA 1
ATOM 616 C C . LYS A 1 75 ? 12.031 10.758 6.824 1 96.5 75 LYS A C 1
ATOM 618 O O . LYS A 1 75 ? 11.039 10.914 7.535 1 96.5 75 LYS A O 1
ATOM 623 N N . GLU A 1 76 ? 12.906 11.656 6.664 1 95.19 76 GLU A N 1
ATOM 624 C CA . GLU A 1 76 ? 12.828 12.922 7.383 1 95.19 76 GLU A CA 1
ATOM 625 C C . GLU A 1 76 ? 11.594 13.727 6.961 1 95.19 76 GLU A C 1
ATOM 627 O O . GLU A 1 76 ? 10.891 14.289 7.805 1 95.19 76 GLU A O 1
ATOM 632 N N . LEU A 1 77 ? 11.398 13.742 5.625 1 96.81 77 LEU A N 1
ATOM 633 C CA . LEU A 1 77 ? 10.227 14.445 5.121 1 96.81 77 LEU A CA 1
ATOM 634 C C . LEU A 1 77 ? 8.945 13.75 5.562 1 96.81 77 LEU A C 1
ATOM 636 O O . LEU A 1 77 ? 7.973 14.414 5.945 1 96.81 77 LEU A O 1
ATOM 640 N N . ALA A 1 78 ? 8.852 12.5 5.516 1 97.75 78 ALA A N 1
ATOM 641 C CA . ALA A 1 78 ? 7.699 11.719 5.961 1 97.75 78 ALA A CA 1
ATOM 642 C C . ALA A 1 78 ? 7.379 12 7.426 1 97.75 78 ALA A C 1
ATOM 644 O O . ALA A 1 78 ? 6.215 12.172 7.793 1 97.75 78 ALA A O 1
ATOM 645 N N . HIS A 1 79 ? 8.461 12.055 8.227 1 97.56 79 HIS A N 1
ATOM 646 C CA . HIS A 1 79 ? 8.289 12.328 9.648 1 97.56 79 HIS A CA 1
ATOM 647 C C . HIS A 1 79 ? 7.656 13.695 9.875 1 97.56 79 HIS A C 1
ATOM 649 O O . HIS A 1 79 ? 6.738 13.836 10.688 1 97.56 79 HIS A O 1
ATOM 655 N N . ALA A 1 80 ? 8.172 14.664 9.211 1 97.94 80 ALA A N 1
ATOM 656 C CA . ALA A 1 80 ? 7.652 16.031 9.344 1 97.94 80 ALA A CA 1
ATOM 657 C C . ALA A 1 80 ? 6.199 16.094 8.891 1 97.94 80 ALA A C 1
ATOM 659 O O . ALA A 1 80 ? 5.367 16.734 9.547 1 97.94 80 ALA A O 1
ATOM 660 N N . VAL A 1 81 ? 5.852 15.406 7.777 1 98.25 81 VAL A N 1
ATOM 661 C CA . VAL A 1 81 ? 4.488 15.406 7.254 1 98.25 81 VAL A CA 1
ATOM 662 C C . VAL A 1 81 ? 3.557 14.711 8.234 1 98.25 81 VAL A C 1
ATOM 664 O O . VAL A 1 81 ? 2.475 15.211 8.547 1 98.25 81 VAL A O 1
ATOM 667 N N . LYS A 1 82 ? 3.98 13.594 8.75 1 97.44 82 LYS A N 1
ATOM 668 C CA . LYS A 1 82 ? 3.189 12.859 9.734 1 97.44 82 LYS A CA 1
ATOM 669 C C . LYS A 1 82 ? 2.852 13.734 10.93 1 97.44 82 LYS A C 1
ATOM 671 O O . LYS A 1 82 ? 1.72 13.727 11.422 1 97.44 82 LYS A O 1
ATOM 676 N N . SER A 1 83 ? 3.838 14.469 11.406 1 96.69 83 SER A N 1
ATOM 677 C CA . SER A 1 83 ? 3.641 15.367 12.539 1 96.69 83 SER A CA 1
ATOM 678 C C . SER A 1 83 ? 2.609 16.453 12.211 1 96.69 83 SER A C 1
ATOM 680 O O . SER A 1 83 ? 1.771 16.781 13.047 1 96.69 83 SER A O 1
ATOM 682 N N . LYS A 1 84 ? 2.623 16.922 11.008 1 96.88 84 LYS A N 1
ATOM 683 C CA . LYS A 1 84 ? 1.743 18 10.57 1 96.88 84 LYS A CA 1
ATOM 684 C C . LYS A 1 84 ? 0.296 17.531 10.477 1 96.88 84 LYS A C 1
ATOM 686 O O . LYS A 1 84 ? -0.632 18.297 10.742 1 96.88 84 LYS A O 1
ATOM 691 N N . ILE A 1 85 ? 0.106 16.266 10.148 1 96.06 85 ILE A N 1
ATOM 692 C CA . ILE A 1 85 ? -1.248 15.797 9.883 1 96.06 85 ILE A CA 1
ATOM 693 C C . ILE A 1 85 ? -1.731 14.938 11.047 1 96.06 85 ILE A C 1
ATOM 695 O O . ILE A 1 85 ? -2.727 14.219 10.93 1 96.06 85 ILE A O 1
ATOM 699 N N . ARG A 1 86 ? -1.079 14.938 12.141 1 93.19 86 ARG A N 1
ATOM 700 C CA . ARG A 1 86 ? -1.292 14.016 13.25 1 93.19 86 ARG A CA 1
ATOM 701 C C . ARG A 1 86 ? -2.703 14.148 13.812 1 93.19 86 ARG A C 1
ATOM 703 O O . ARG A 1 86 ? -3.293 13.164 14.266 1 93.19 86 ARG A O 1
ATOM 710 N N . ASN A 1 87 ? -3.361 15.289 13.727 1 91.06 87 ASN A N 1
ATOM 711 C CA . ASN A 1 87 ? -4.656 15.531 14.352 1 91.06 87 ASN A CA 1
ATOM 712 C C . ASN A 1 87 ? -5.793 15.477 13.336 1 91.06 87 ASN A C 1
ATOM 714 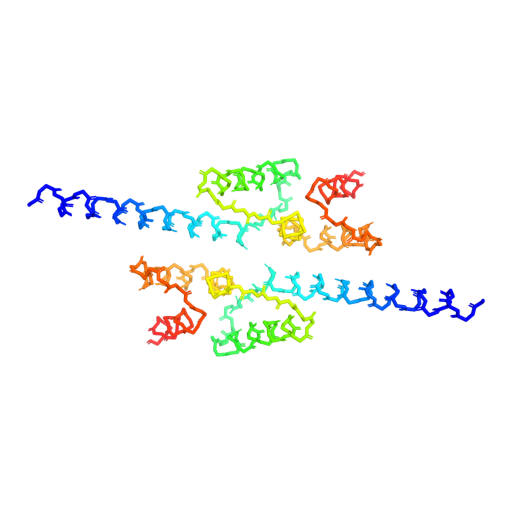O O . ASN A 1 87 ? -6.953 15.711 13.68 1 91.06 87 ASN A O 1
ATOM 718 N N . GLU A 1 88 ? -5.402 15.117 12.219 1 92.44 88 GLU A N 1
ATOM 719 C CA . GLU A 1 88 ? -6.434 15.07 11.18 1 92.44 88 GLU A CA 1
ATOM 720 C C . GLU A 1 88 ? -7.172 13.734 11.203 1 92.44 88 GLU A C 1
ATOM 722 O O . GLU A 1 88 ? -6.555 12.672 11.109 1 92.44 88 GLU A O 1
ATOM 727 N N . LYS A 1 89 ? -8.453 13.797 11.312 1 87.94 89 LYS A N 1
ATOM 728 C CA . LYS A 1 89 ? -9.266 12.594 11.398 1 87.94 89 LYS A CA 1
ATOM 729 C C . LYS A 1 89 ? -9.516 11.992 10.016 1 87.94 89 LYS A C 1
ATOM 731 O O . LYS A 1 89 ? -9.492 10.773 9.852 1 87.94 89 LYS A O 1
ATOM 736 N N . LYS A 1 90 ? -9.781 12.844 9.164 1 92.06 90 LYS A N 1
ATOM 737 C CA . LYS A 1 90 ? -9.961 12.406 7.781 1 92.06 90 LYS A CA 1
ATOM 738 C C . LYS A 1 90 ? -8.758 12.789 6.926 1 92.06 90 LYS A C 1
ATOM 740 O O . LYS A 1 90 ? -8.438 13.969 6.789 1 92.06 90 LYS A O 1
ATOM 745 N N . LEU A 1 91 ? -8.133 11.82 6.41 1 96.44 91 LEU A N 1
ATOM 746 C CA . LEU A 1 91 ? -6.922 12.062 5.625 1 96.44 91 LEU A CA 1
ATOM 747 C C . LEU A 1 91 ? -7.207 11.898 4.133 1 96.44 91 LEU A C 1
ATOM 749 O O . LEU A 1 91 ? -7.848 10.93 3.721 1 96.44 91 LEU A O 1
ATOM 753 N N . THR A 1 92 ? -6.809 12.898 3.373 1 98.19 92 THR A N 1
ATOM 754 C CA . THR A 1 92 ? -6.914 12.828 1.919 1 98.19 92 THR A CA 1
ATOM 755 C C . THR A 1 92 ? -5.547 13.023 1.27 1 98.19 92 THR A C 1
ATOM 757 O O . THR A 1 92 ? -4.637 13.586 1.885 1 98.19 92 THR A O 1
ATOM 760 N N . LEU A 1 93 ? -5.453 12.547 0.065 1 98.62 93 LEU A N 1
ATOM 761 C CA . LEU A 1 93 ? -4.219 12.734 -0.689 1 98.62 93 LEU A CA 1
ATOM 762 C C . LEU A 1 93 ? -3.9 14.219 -0.847 1 98.62 93 LEU A C 1
ATOM 764 O O . LEU A 1 93 ? -2.758 14.633 -0.649 1 98.62 93 LEU A O 1
ATOM 768 N N . ALA A 1 94 ? -4.895 15.031 -1.214 1 98.38 94 ALA A N 1
ATOM 769 C CA . ALA A 1 94 ? -4.703 16.469 -1.389 1 98.38 94 ALA A CA 1
ATOM 770 C C . ALA A 1 94 ? -4.145 17.109 -0.119 1 98.38 94 ALA A C 1
ATOM 772 O O . ALA A 1 94 ? -3.221 17.922 -0.179 1 98.38 94 ALA A O 1
ATOM 773 N N . ARG A 1 95 ? -4.66 16.75 1.021 1 98 95 ARG A N 1
ATOM 774 C CA . ARG A 1 95 ? -4.23 17.312 2.291 1 98 95 ARG A CA 1
ATOM 775 C C . ARG A 1 95 ? -2.777 16.953 2.592 1 98 95 ARG A C 1
ATOM 777 O O . ARG A 1 95 ? -2.01 17.797 3.068 1 98 95 ARG A O 1
ATOM 784 N N . VAL A 1 96 ? -2.414 15.727 2.377 1 98.56 96 VAL A N 1
ATOM 785 C CA . VAL A 1 96 ? -1.062 15.289 2.701 1 98.56 96 VAL A CA 1
ATOM 786 C C . VAL A 1 96 ? -0.064 15.93 1.743 1 98.56 96 VAL A C 1
ATOM 788 O O . VAL A 1 96 ? 1.052 16.281 2.139 1 98.56 96 VAL A O 1
ATOM 791 N N . GLN A 1 97 ? -0.462 16.062 0.492 1 98.56 97 GLN A N 1
ATOM 792 C CA . GLN A 1 97 ? 0.404 16.734 -0.466 1 98.56 97 GLN A CA 1
ATOM 793 C C . GLN A 1 97 ? 0.587 18.203 -0.094 1 98.56 97 GLN A C 1
ATOM 795 O O . GLN A 1 97 ? 1.691 18.75 -0.198 1 98.56 97 GLN A O 1
ATOM 800 N N . ASP A 1 98 ? -0.504 18.828 0.363 1 98.12 98 ASP A N 1
ATOM 801 C CA . ASP A 1 98 ? -0.406 20.188 0.865 1 98.12 98 ASP A CA 1
ATOM 802 C C . ASP A 1 98 ? 0.563 20.266 2.043 1 98.12 98 ASP A C 1
ATOM 804 O O . ASP A 1 98 ? 1.396 21.172 2.104 1 98.12 98 ASP A O 1
ATOM 808 N N . ALA A 1 99 ? 0.453 19.344 2.975 1 98.12 99 ALA A N 1
ATOM 809 C CA . ALA A 1 99 ? 1.316 19.297 4.152 1 98.12 99 ALA A CA 1
ATOM 810 C C . ALA A 1 99 ? 2.781 19.141 3.752 1 98.12 99 ALA A C 1
ATOM 812 O O . ALA A 1 99 ? 3.664 19.766 4.336 1 98.12 99 ALA A O 1
ATOM 813 N N . ALA A 1 100 ? 3.053 18.297 2.771 1 98.25 100 ALA A N 1
ATOM 814 C CA . ALA A 1 100 ? 4.414 18.094 2.281 1 98.25 100 ALA A CA 1
ATOM 815 C C . ALA A 1 100 ? 4.984 19.375 1.69 1 98.25 100 ALA A C 1
ATOM 817 O O . ALA A 1 100 ? 6.156 19.688 1.901 1 98.25 100 ALA A O 1
ATOM 818 N N . GLY A 1 101 ? 4.141 20.078 0.945 1 97.88 101 GLY A N 1
ATOM 819 C CA . GLY A 1 101 ? 4.559 21.359 0.394 1 97.88 101 GLY A CA 1
ATOM 820 C C . GLY A 1 101 ? 4.906 22.391 1.458 1 97.88 101 GLY A C 1
ATOM 821 O O . GLY A 1 101 ? 5.867 23.141 1.305 1 97.88 101 GLY A O 1
ATOM 822 N N . GLU A 1 102 ? 4.156 22.391 2.561 1 97.56 102 GLU A N 1
ATOM 823 C CA . GLU A 1 102 ? 4.363 23.328 3.662 1 97.56 102 GLU A CA 1
ATOM 824 C C . GLU A 1 102 ? 5.68 23.047 4.379 1 97.56 102 GLU A C 1
ATOM 826 O O . GLU A 1 102 ? 6.355 23.969 4.832 1 97.56 102 GLU A O 1
ATOM 831 N N . VAL A 1 103 ? 6.039 21.766 4.477 1 94.75 103 VAL A N 1
ATOM 832 C CA . VAL A 1 103 ? 7.238 21.359 5.199 1 94.75 103 VAL A CA 1
ATOM 833 C C . VAL A 1 103 ? 8.477 21.672 4.355 1 94.75 103 VAL A C 1
ATOM 835 O O . VAL A 1 103 ? 9.539 22 4.891 1 94.75 103 VAL A O 1
ATOM 838 N N . ARG A 1 104 ? 8.438 21.391 3.066 1 88.88 104 ARG A N 1
ATOM 839 C CA . ARG A 1 104 ? 9.578 21.625 2.184 1 88.88 104 ARG A CA 1
ATOM 840 C C . ARG A 1 104 ? 9.867 23.125 2.043 1 88.88 104 ARG A C 1
ATOM 842 O O . ARG A 1 104 ? 11.008 23.516 1.811 1 88.88 104 ARG A O 1
ATOM 849 N N . GLU A 1 105 ? 8.82 24.016 2.035 1 78.5 105 GLU A N 1
ATOM 850 C CA . GLU A 1 105 ? 9.055 25.453 1.966 1 78.5 105 GLU A CA 1
ATOM 851 C C . GLU A 1 105 ? 9.469 26.016 3.322 1 78.5 105 GLU A C 1
ATOM 853 O O . GLU A 1 105 ? 10.336 26.891 3.398 1 78.5 105 GLU A O 1
ATOM 858 N N . MET B 1 1 ? -23.141 15.961 32.125 1 57.22 1 MET B N 1
ATOM 859 C CA . MET B 1 1 ? -21.703 16.109 32.344 1 57.22 1 MET B CA 1
ATOM 860 C C . MET B 1 1 ? -20.969 14.797 32.031 1 57.22 1 MET B C 1
ATOM 862 O O . MET B 1 1 ? -19.984 14.789 31.297 1 57.22 1 MET B O 1
ATOM 866 N N . ILE B 1 2 ? -21.438 13.57 32.562 1 69.75 2 ILE B N 1
ATOM 867 C CA . ILE B 1 2 ? -20.875 12.234 32.438 1 69.75 2 ILE B CA 1
ATOM 868 C C . ILE B 1 2 ? -20.984 11.766 30.984 1 69.75 2 ILE B C 1
ATOM 870 O O . ILE B 1 2 ? -20.047 11.211 30.422 1 69.75 2 ILE B O 1
ATOM 874 N N . PHE B 1 3 ? -22.062 12.141 30.344 1 71.31 3 PHE B N 1
ATOM 875 C CA . PHE B 1 3 ? -22.312 11.688 28.984 1 71.31 3 PHE B CA 1
ATOM 876 C C . PHE B 1 3 ? -21.312 12.32 28.016 1 71.31 3 PHE B C 1
ATOM 878 O O . PHE B 1 3 ? -20.828 11.656 27.094 1 71.31 3 PHE B O 1
ATOM 885 N N . HIS B 1 4 ? -21.047 13.57 28.281 1 74.88 4 HIS B N 1
ATOM 886 C CA . HIS B 1 4 ? -20.094 14.266 27.422 1 74.88 4 HIS B CA 1
ATOM 887 C C . HIS B 1 4 ? -18.688 13.68 27.578 1 74.88 4 HIS B C 1
ATOM 889 O O . HIS B 1 4 ? -17.969 13.516 26.578 1 74.88 4 HIS B O 1
ATOM 895 N N . HIS B 1 5 ? -18.344 13.242 28.812 1 74.81 5 HIS B N 1
ATOM 896 C CA . HIS B 1 5 ? -17.031 12.648 29.094 1 74.81 5 HIS B CA 1
ATOM 897 C C . HIS B 1 5 ? -16.891 11.305 28.391 1 74.81 5 HIS B C 1
ATOM 899 O O . HIS B 1 5 ? -15.828 11 27.828 1 74.81 5 HIS B O 1
ATOM 905 N N . ILE B 1 6 ? -18.031 10.586 28.391 1 74.81 6 ILE B N 1
ATOM 906 C CA . ILE B 1 6 ? -18 9.273 27.75 1 74.81 6 ILE B CA 1
ATOM 907 C C . ILE B 1 6 ? -17.844 9.445 26.234 1 74.81 6 ILE B C 1
ATOM 909 O O . ILE B 1 6 ? -17.078 8.719 25.609 1 74.81 6 ILE B O 1
ATOM 913 N N . ILE B 1 7 ? -18.516 10.461 25.734 1 76.56 7 ILE B N 1
ATOM 914 C CA . ILE B 1 7 ? -18.438 10.719 24.312 1 76.56 7 ILE B CA 1
ATOM 915 C C . ILE B 1 7 ? -17.016 11.172 23.953 1 76.56 7 ILE B C 1
ATOM 917 O O . ILE B 1 7 ? -16.469 10.727 22.938 1 76.56 7 ILE B O 1
ATOM 921 N N . ASP B 1 8 ? -16.469 11.953 24.797 1 78.62 8 ASP B N 1
ATOM 922 C CA . ASP B 1 8 ? -15.109 12.445 24.562 1 78.62 8 ASP B CA 1
ATOM 923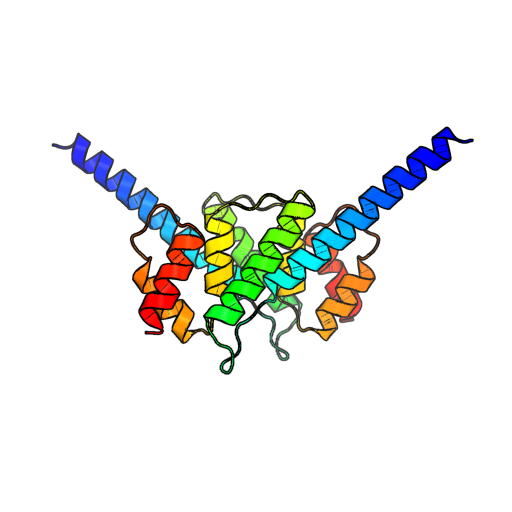 C C . ASP B 1 8 ? -14.094 11.297 24.625 1 78.62 8 ASP B C 1
ATOM 925 O O . ASP B 1 8 ? -13.156 11.25 23.828 1 78.62 8 ASP B O 1
ATOM 929 N N . GLU B 1 9 ? -14.289 10.391 25.594 1 79.94 9 GLU B N 1
ATOM 930 C CA . GLU B 1 9 ? -13.391 9.25 25.734 1 79.94 9 GLU B CA 1
ATOM 931 C C . GLU B 1 9 ? -13.508 8.312 24.531 1 79.94 9 GLU B C 1
ATOM 933 O O . GLU B 1 9 ? -12.5 7.77 24.062 1 79.94 9 GLU B O 1
ATOM 938 N N . ILE B 1 10 ? -14.742 8.148 24.125 1 80.75 10 ILE B N 1
ATOM 939 C CA . ILE B 1 10 ? -14.977 7.281 22.969 1 80.75 10 ILE B CA 1
ATOM 940 C C . ILE B 1 10 ? -14.336 7.895 21.734 1 80.75 10 ILE B C 1
ATOM 942 O O . ILE B 1 10 ? -13.68 7.199 20.953 1 80.75 10 ILE B O 1
ATOM 946 N N . SER B 1 11 ? -14.508 9.156 21.641 1 80.31 11 SER B N 1
ATOM 947 C CA . SER B 1 11 ? -13.922 9.859 20.5 1 80.31 11 SER B CA 1
ATOM 948 C C . SER B 1 11 ? -12.398 9.797 20.547 1 80.31 11 SER B C 1
ATOM 950 O O . SER B 1 11 ? -11.75 9.547 19.531 1 80.31 11 SER B O 1
ATOM 952 N N . ALA B 1 12 ? -11.852 10 21.703 1 80.75 12 ALA B N 1
ATOM 953 C CA . ALA B 1 12 ? -10.406 9.93 21.891 1 80.75 12 ALA B CA 1
ATOM 954 C C . ALA B 1 12 ? -9.883 8.523 21.609 1 80.75 12 ALA B C 1
ATOM 956 O O . ALA B 1 12 ? -8.836 8.359 20.969 1 80.75 12 ALA B O 1
ATOM 957 N N . SER B 1 13 ? -10.617 7.594 22.078 1 81.62 13 SER B N 1
ATOM 958 C CA . SER B 1 13 ? -10.227 6.207 21.859 1 81.62 13 SER B CA 1
ATOM 959 C C . SER B 1 13 ? -10.25 5.863 20.375 1 81.62 13 SER B C 1
ATOM 961 O O . SER B 1 13 ? -9.352 5.188 19.875 1 81.62 13 SER B O 1
ATOM 963 N N . LYS B 1 14 ? -11.242 6.352 19.797 1 85.81 14 LYS B N 1
ATOM 964 C CA . LYS B 1 14 ? -11.344 6.125 18.359 1 85.81 14 LYS B CA 1
ATOM 965 C C . LYS B 1 14 ? -10.195 6.797 17.609 1 85.81 14 LYS B C 1
ATOM 967 O O . LYS B 1 14 ? -9.633 6.223 16.672 1 85.81 14 LYS B O 1
ATOM 972 N N . PHE B 1 15 ? -9.867 7.949 18.062 1 86.06 15 PHE B N 1
ATOM 973 C CA . PHE B 1 15 ? -8.781 8.695 17.453 1 86.06 15 PHE B CA 1
ATOM 974 C C . PHE B 1 15 ? -7.445 7.996 17.656 1 86.06 15 PHE B C 1
ATOM 976 O O . PHE B 1 15 ? -6.621 7.934 16.75 1 86.06 15 PHE B O 1
ATOM 983 N N . LEU B 1 16 ? -7.227 7.488 18.828 1 87.69 16 LEU B N 1
ATOM 984 C CA . LEU B 1 16 ? -6.008 6.742 19.125 1 87.69 16 LEU B CA 1
ATOM 985 C C . LEU B 1 16 ? -5.898 5.504 18.234 1 87.69 16 LEU B C 1
ATOM 987 O O . LEU B 1 16 ? -4.816 5.172 17.75 1 87.69 16 LEU B O 1
ATOM 991 N N . THR B 1 17 ? -7.031 4.887 18.047 1 92.25 17 THR B N 1
ATOM 992 C CA . THR B 1 17 ? -7.039 3.699 17.203 1 92.25 17 THR B CA 1
ATOM 993 C C . THR B 1 17 ? -6.703 4.059 15.758 1 92.25 17 THR B C 1
ATOM 995 O O . THR B 1 17 ? -5.934 3.355 15.094 1 92.25 17 THR B O 1
ATOM 998 N N . ILE B 1 18 ? -7.207 5.164 15.352 1 93.62 18 ILE B N 1
ATOM 999 C CA . ILE B 1 18 ? -6.945 5.629 13.992 1 93.62 18 ILE B CA 1
ATOM 1000 C C . ILE B 1 18 ? -5.457 5.922 13.828 1 93.62 18 ILE B C 1
ATOM 1002 O O . ILE B 1 18 ? -4.848 5.535 12.828 1 93.62 18 ILE B O 1
ATOM 1006 N N . SER B 1 19 ? -4.938 6.566 14.797 1 94.25 19 SER B N 1
ATOM 1007 C CA . SER B 1 19 ? -3.514 6.887 14.773 1 94.25 19 SER B CA 1
ATOM 1008 C C . SER B 1 19 ? -2.664 5.621 14.75 1 94.25 19 SER B C 1
ATOM 1010 O O . SER B 1 19 ? -1.661 5.555 14.039 1 94.25 19 SER B O 1
ATOM 1012 N N . GLN B 1 20 ? -3.045 4.664 15.516 1 95.75 20 GLN B N 1
ATOM 1013 C CA . GLN B 1 20 ? -2.326 3.395 15.555 1 95.75 20 GLN B CA 1
ATOM 1014 C C . GLN B 1 20 ? -2.414 2.67 14.219 1 95.75 20 GLN B C 1
ATOM 1016 O O . GLN B 1 20 ? -1.42 2.117 13.742 1 95.75 20 GLN B O 1
ATOM 1021 N N . ILE B 1 21 ? -3.576 2.719 13.641 1 97.25 21 ILE B N 1
ATOM 1022 C CA . ILE B 1 21 ? -3.775 2.082 12.344 1 97.25 21 ILE B CA 1
ATOM 1023 C C . ILE B 1 21 ? -2.859 2.73 11.305 1 97.25 21 ILE B C 1
ATOM 1025 O O . ILE B 1 21 ? -2.186 2.035 10.539 1 97.25 21 ILE B O 1
ATOM 1029 N N . ARG B 1 22 ? -2.775 4.02 11.289 1 97.62 22 ARG B N 1
ATOM 1030 C CA . ARG B 1 22 ? -1.937 4.738 10.336 1 97.62 22 ARG B CA 1
ATOM 1031 C C . ARG B 1 22 ? -0.463 4.402 10.539 1 97.62 22 ARG B C 1
ATOM 1033 O O . ARG B 1 22 ? 0.278 4.23 9.57 1 97.62 22 ARG B O 1
ATOM 1040 N N . GLN B 1 23 ? -0.097 4.277 11.812 1 97.38 23 GLN B N 1
ATOM 1041 C CA . GLN B 1 23 ? 1.29 3.943 12.117 1 97.38 23 GLN B CA 1
ATOM 1042 C C . GLN B 1 23 ? 1.645 2.549 11.609 1 97.38 23 G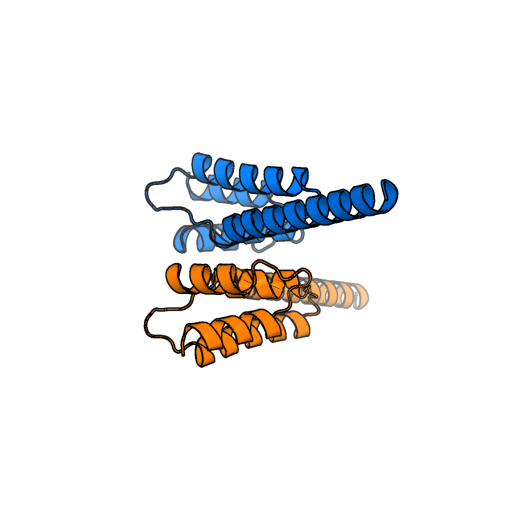LN B C 1
ATOM 1044 O O . GLN B 1 23 ? 2.717 2.346 11.039 1 97.38 23 GLN B O 1
ATOM 1049 N N . VAL B 1 24 ? 0.767 1.646 11.82 1 98.44 24 VAL B N 1
ATOM 1050 C CA . VAL B 1 24 ? 1.027 0.272 11.398 1 98.44 24 VAL B CA 1
ATOM 1051 C C . VAL B 1 24 ? 0.985 0.176 9.875 1 98.44 24 VAL B C 1
ATOM 1053 O O . VAL B 1 24 ? 1.782 -0.544 9.273 1 98.44 24 VAL B O 1
ATOM 1056 N N . LYS B 1 25 ? 0.062 0.906 9.203 1 98.56 25 LYS B N 1
ATOM 1057 C CA . LYS B 1 25 ? 0.012 0.936 7.742 1 98.56 25 LYS B CA 1
ATOM 1058 C C . LYS B 1 25 ? 1.306 1.497 7.16 1 98.56 25 LYS B C 1
ATOM 1060 O O . LYS B 1 25 ? 1.848 0.949 6.195 1 98.56 25 LYS B O 1
ATOM 1065 N N . LEU B 1 26 ? 1.806 2.514 7.77 1 98.38 26 LEU B N 1
ATOM 1066 C CA . LEU B 1 26 ? 3.037 3.117 7.273 1 98.38 26 LEU B CA 1
ATOM 1067 C C . LEU B 1 26 ? 4.219 2.172 7.461 1 98.38 26 LEU B C 1
ATOM 1069 O O . LEU B 1 26 ? 5.125 2.131 6.625 1 98.38 26 LEU B O 1
ATOM 1073 N N . LYS B 1 27 ? 4.195 1.448 8.594 1 98.38 27 LYS B N 1
ATOM 1074 C CA . LYS B 1 27 ? 5.203 0.41 8.789 1 98.38 27 LYS B CA 1
ATOM 1075 C C . LYS B 1 27 ? 5.145 -0.631 7.68 1 98.38 27 LYS B C 1
ATOM 1077 O O . LYS B 1 27 ? 6.184 -1.069 7.176 1 98.38 27 LYS B O 1
ATOM 1082 N N . LEU B 1 28 ? 3.984 -0.962 7.242 1 98.75 28 LEU B N 1
ATOM 1083 C CA . LEU B 1 28 ? 3.783 -1.929 6.168 1 98.75 28 LEU B CA 1
ATOM 1084 C C . LEU B 1 28 ? 4.309 -1.386 4.844 1 98.75 28 LEU B C 1
ATOM 1086 O O . LEU B 1 28 ? 5.047 -2.074 4.137 1 98.75 28 LEU B O 1
ATOM 1090 N N . TYR B 1 29 ? 3.965 -0.149 4.555 1 98.62 29 TYR B N 1
ATOM 1091 C CA . TYR B 1 29 ? 4.254 0.435 3.248 1 98.62 29 TYR B CA 1
ATOM 1092 C C . TYR B 1 29 ? 5.746 0.714 3.096 1 98.62 29 TYR B C 1
ATOM 1094 O O . TYR B 1 29 ? 6.258 0.779 1.977 1 98.62 29 TYR B O 1
ATOM 1102 N N . ARG B 1 30 ? 6.445 0.764 4.254 1 98.12 30 ARG B N 1
ATOM 1103 C CA . ARG B 1 30 ? 7.871 1.079 4.203 1 98.12 30 ARG B CA 1
ATOM 1104 C C . ARG B 1 30 ? 8.719 -0.161 4.473 1 98.12 30 ARG B C 1
ATOM 1106 O O . ARG B 1 30 ? 9.945 -0.084 4.504 1 98.12 30 ARG B O 1
ATOM 1113 N N . LEU B 1 31 ? 8.086 -1.241 4.746 1 98.5 31 LEU B N 1
ATOM 1114 C CA . LEU B 1 31 ? 8.828 -2.461 5.047 1 98.5 31 LEU B CA 1
ATOM 1115 C C . LEU B 1 31 ? 9.68 -2.885 3.857 1 98.5 31 LEU B C 1
ATOM 1117 O O . LEU B 1 31 ? 9.195 -2.943 2.727 1 98.5 31 LEU B O 1
ATOM 1121 N N . GLU B 1 32 ? 10.891 -3.15 4.117 1 97.75 32 GLU B N 1
ATOM 1122 C CA . GLU B 1 32 ? 11.836 -3.625 3.107 1 97.75 32 GLU B CA 1
ATOM 1123 C C . GLU B 1 32 ? 12.719 -4.734 3.66 1 97.75 32 GLU B C 1
ATOM 1125 O O . GLU B 1 32 ? 13.211 -4.645 4.789 1 97.75 32 GLU B O 1
ATOM 1130 N N . MET B 1 33 ? 12.961 -5.676 2.842 1 97.94 33 MET B N 1
ATOM 1131 C CA . MET B 1 33 ? 13.914 -6.727 3.195 1 97.94 33 MET B CA 1
ATOM 1132 C C . MET B 1 33 ? 15.344 -6.273 2.953 1 97.94 33 MET B C 1
ATOM 1134 O O . MET B 1 33 ? 15.664 -5.77 1.875 1 97.94 33 MET B O 1
ATOM 1138 N N . THR B 1 34 ? 16.141 -6.504 3.902 1 94.69 34 THR B N 1
ATOM 1139 C CA . THR B 1 34 ? 17.547 -6.18 3.715 1 94.69 34 THR B CA 1
ATOM 1140 C C . THR B 1 34 ? 18.297 -7.367 3.125 1 94.69 34 THR B C 1
ATOM 1142 O O . THR B 1 34 ? 17.844 -8.508 3.207 1 94.69 34 THR B O 1
ATOM 1145 N N . GLU B 1 35 ? 19.406 -7.109 2.52 1 87.25 35 GLU B N 1
ATOM 1146 C CA . GLU B 1 35 ? 20.219 -8.156 1.899 1 87.25 35 GLU B CA 1
ATOM 1147 C C . GLU B 1 35 ? 20.672 -9.188 2.932 1 87.25 35 GLU B C 1
ATOM 1149 O O . GLU B 1 35 ? 20.859 -10.359 2.611 1 87.25 35 GLU B O 1
ATOM 1154 N N . ARG B 1 36 ? 20.812 -8.75 4.125 1 92.81 36 ARG B N 1
ATOM 1155 C CA . ARG B 1 36 ? 21.344 -9.633 5.164 1 92.81 36 ARG B CA 1
ATOM 1156 C C . ARG B 1 36 ? 20.219 -10.367 5.887 1 92.81 36 ARG B C 1
ATOM 1158 O O . ARG B 1 36 ? 20.469 -11.305 6.645 1 92.81 36 ARG B O 1
ATOM 1165 N N . GLU B 1 37 ? 19.109 -10.078 5.57 1 96 37 GLU B N 1
ATOM 1166 C CA . GLU B 1 37 ? 17.953 -10.648 6.258 1 96 37 GLU B CA 1
ATOM 1167 C C . GLU B 1 37 ? 17.531 -11.977 5.637 1 96 37 GLU B C 1
ATOM 1169 O O . GLU B 1 37 ? 17.578 -12.133 4.414 1 96 37 GLU B O 1
ATOM 1174 N N . ARG B 1 38 ? 17.188 -12.953 6.492 1 97 38 ARG B N 1
ATOM 1175 C CA . ARG B 1 38 ? 16.609 -14.203 6 1 97 38 ARG B CA 1
ATOM 1176 C C . ARG B 1 38 ? 15.18 -13.992 5.516 1 97 38 ARG B C 1
ATOM 1178 O O . ARG B 1 38 ? 14.414 -13.242 6.129 1 97 38 ARG B O 1
ATOM 1185 N N . LEU B 1 39 ? 14.812 -14.695 4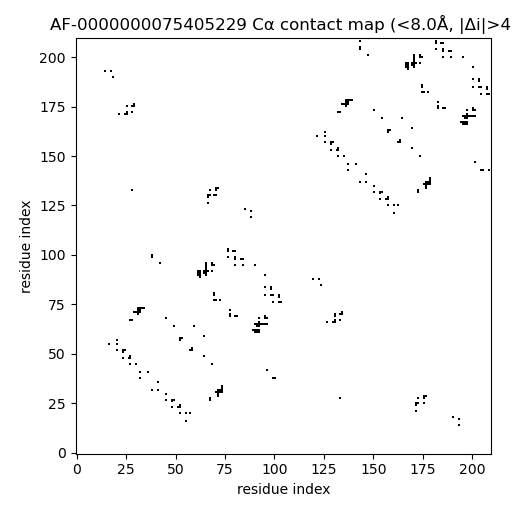.48 1 98.06 39 LEU B N 1
ATOM 1186 C CA . LEU B 1 39 ? 13.461 -14.617 3.947 1 98.06 39 LEU B CA 1
ATOM 1187 C C . LEU B 1 39 ? 12.43 -14.953 5.023 1 98.06 39 LEU B C 1
ATOM 1189 O O . LEU B 1 39 ? 11.398 -14.281 5.133 1 98.06 39 LEU B O 1
ATOM 1193 N N . THR B 1 40 ? 12.742 -16.016 5.84 1 97.38 40 THR B N 1
ATOM 1194 C CA . THR B 1 40 ? 11.812 -16.453 6.879 1 97.38 40 THR B CA 1
ATOM 1195 C C . THR B 1 40 ? 11.602 -15.352 7.91 1 97.38 40 THR B C 1
ATOM 1197 O O . THR B 1 40 ? 10.484 -15.141 8.383 1 97.38 40 THR B O 1
ATOM 1200 N N . THR B 1 41 ? 12.617 -14.625 8.273 1 98.12 41 THR B N 1
ATOM 1201 C CA . THR B 1 41 ? 12.516 -13.5 9.203 1 98.12 41 THR B CA 1
ATOM 1202 C C . THR B 1 41 ? 11.68 -12.375 8.594 1 98.12 41 THR B C 1
ATOM 1204 O O . THR B 1 41 ? 10.82 -11.805 9.273 1 98.12 41 THR B O 1
ATOM 1207 N N . HIS B 1 42 ? 11.945 -12.094 7.348 1 98.56 42 HIS B N 1
ATOM 1208 C CA . HIS B 1 42 ? 11.18 -11.055 6.668 1 98.56 42 HIS B CA 1
ATOM 1209 C C . HIS B 1 4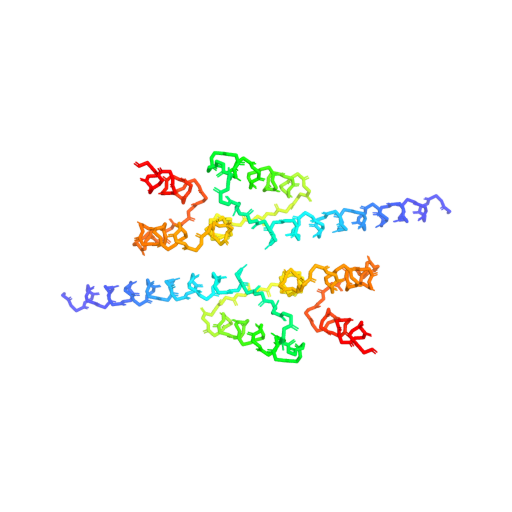2 ? 9.703 -11.422 6.594 1 98.56 42 HIS B C 1
ATOM 1211 O O . HIS B 1 42 ? 8.836 -10.57 6.82 1 98.56 42 HIS B O 1
ATOM 1217 N N . GLU B 1 43 ? 9.391 -12.68 6.242 1 98.62 43 GLU B N 1
ATOM 1218 C CA . GLU B 1 43 ? 8.016 -13.164 6.207 1 98.62 43 GLU B CA 1
ATOM 1219 C C . GLU B 1 43 ? 7.328 -12.992 7.559 1 98.62 43 GLU B C 1
ATOM 1221 O O . GLU B 1 43 ? 6.172 -12.578 7.629 1 98.62 43 GLU B O 1
ATOM 1226 N N . GLN B 1 44 ? 8.039 -13.328 8.578 1 98.5 44 GLN B N 1
ATOM 1227 C CA . GLN B 1 44 ? 7.488 -13.203 9.922 1 98.5 44 GLN B CA 1
ATOM 1228 C C . GLN B 1 44 ? 7.199 -11.742 10.258 1 98.5 44 GLN B C 1
ATOM 1230 O O . GLN B 1 44 ? 6.164 -11.43 10.844 1 98.5 44 GLN B O 1
ATOM 1235 N N . ASN B 1 45 ? 8.117 -10.867 9.953 1 98.62 45 ASN B N 1
ATOM 1236 C CA . ASN B 1 45 ? 7.906 -9.445 10.172 1 98.62 45 ASN B CA 1
ATOM 1237 C C . ASN B 1 45 ? 6.684 -8.938 9.414 1 98.62 45 ASN B C 1
ATOM 1239 O O . ASN B 1 45 ? 5.844 -8.227 9.984 1 98.62 45 ASN B O 1
ATOM 1243 N N . PHE B 1 46 ? 6.602 -9.305 8.188 1 98.88 46 PHE B N 1
ATOM 1244 C CA . PHE B 1 46 ? 5.465 -8.93 7.355 1 98.88 46 PHE B CA 1
ATOM 1245 C C . PHE B 1 46 ? 4.16 -9.43 7.965 1 98.88 46 PHE B C 1
ATOM 1247 O O . PHE B 1 46 ? 3.207 -8.664 8.125 1 98.88 46 PHE B O 1
ATOM 1254 N N . ASN B 1 47 ? 4.145 -10.711 8.336 1 98.81 47 ASN B N 1
ATOM 1255 C CA . ASN B 1 47 ? 2.945 -11.336 8.891 1 98.81 47 ASN B CA 1
ATOM 1256 C C . ASN B 1 47 ? 2.533 -10.695 10.211 1 98.81 47 ASN B C 1
ATOM 1258 O O . ASN B 1 47 ? 1.343 -10.594 10.508 1 98.81 47 ASN B O 1
ATOM 1262 N N . GLN B 1 48 ? 3.484 -10.328 10.945 1 98.75 48 GLN B N 1
ATOM 1263 C CA . GLN B 1 48 ? 3.182 -9.664 12.203 1 98.75 48 GLN B CA 1
ATOM 1264 C C . GLN B 1 48 ? 2.471 -8.336 11.969 1 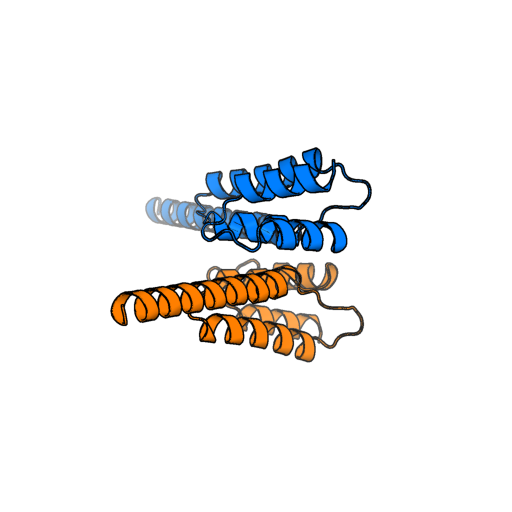98.75 48 GLN B C 1
ATOM 1266 O O . GLN B 1 48 ? 1.526 -7.996 12.688 1 98.75 48 GLN B O 1
ATOM 1271 N N . ILE B 1 49 ? 2.936 -7.609 11.016 1 98.88 49 ILE B N 1
ATOM 1272 C CA . ILE B 1 49 ? 2.307 -6.332 10.703 1 98.88 49 ILE B CA 1
ATOM 1273 C C . ILE B 1 49 ? 0.866 -6.562 10.242 1 98.88 49 ILE B C 1
ATOM 1275 O O . ILE B 1 49 ? -0.045 -5.844 10.664 1 98.88 49 ILE B O 1
ATOM 1279 N N . ILE B 1 50 ? 0.645 -7.562 9.406 1 98.88 50 ILE B N 1
ATOM 1280 C CA . ILE B 1 50 ? -0.69 -7.91 8.938 1 98.88 50 ILE B CA 1
ATOM 1281 C C . ILE B 1 50 ? -1.576 -8.289 10.125 1 98.88 50 ILE B C 1
ATOM 1283 O O . ILE B 1 50 ? -2.734 -7.875 10.195 1 98.88 50 ILE B O 1
ATOM 1287 N N . GLU B 1 51 ? -1.051 -9.062 11.023 1 98.56 51 GLU B N 1
ATOM 1288 C CA . GLU B 1 51 ? -1.799 -9.453 12.219 1 98.56 51 GLU B CA 1
ATOM 1289 C C . GLU B 1 51 ? -2.135 -8.242 13.086 1 98.56 51 GLU B C 1
ATOM 1291 O O . GLU B 1 51 ? -3.229 -8.156 13.641 1 98.56 51 GLU B O 1
ATOM 1296 N N . ASP B 1 52 ? -1.17 -7.348 13.258 1 98.56 52 ASP B N 1
ATOM 1297 C CA . ASP B 1 52 ? -1.405 -6.129 14.031 1 98.56 52 ASP B CA 1
ATOM 1298 C C . ASP B 1 52 ? -2.555 -5.316 13.438 1 98.56 52 ASP B C 1
ATOM 1300 O O . ASP B 1 52 ? -3.396 -4.793 14.172 1 98.56 52 ASP B O 1
ATOM 1304 N N . LEU B 1 53 ? -2.607 -5.215 12.117 1 98.5 53 LEU B N 1
ATOM 1305 C CA . LEU B 1 53 ? -3.691 -4.5 11.453 1 98.5 53 LEU B CA 1
ATOM 1306 C C . LEU B 1 53 ? -5.023 -5.207 11.672 1 98.5 53 LEU B C 1
ATOM 1308 O O . LEU B 1 53 ? -6.043 -4.555 11.922 1 98.5 53 LEU B O 1
ATOM 1312 N N . LYS B 1 54 ? -4.973 -6.504 11.586 1 98.31 54 LYS B N 1
ATOM 1313 C CA . LYS B 1 54 ? -6.18 -7.297 11.812 1 98.31 54 LYS B CA 1
ATOM 1314 C C . LYS B 1 54 ? -6.727 -7.078 13.219 1 98.31 54 LYS B C 1
ATOM 1316 O O . LYS B 1 54 ? -7.938 -6.926 13.406 1 98.31 54 LYS B O 1
ATOM 1321 N N . LYS B 1 55 ? -5.836 -7.027 14.156 1 97.62 55 LYS B N 1
ATOM 1322 C CA . LYS B 1 55 ? -6.223 -6.809 15.547 1 97.62 55 LYS B CA 1
ATOM 1323 C C . LYS B 1 55 ? -6.871 -5.441 15.734 1 97.62 55 LYS B C 1
ATOM 1325 O O . LYS B 1 55 ? -7.707 -5.258 16.625 1 97.62 55 LYS B O 1
ATOM 1330 N N . LEU B 1 56 ? -6.496 -4.48 14.906 1 97.31 56 LEU B N 1
ATOM 1331 C CA . LEU B 1 56 ? -7.031 -3.123 14.969 1 97.31 56 LEU B CA 1
ATOM 1332 C C . LEU B 1 56 ? -8.297 -2.994 14.133 1 97.31 56 LEU B C 1
ATOM 1334 O O . LEU B 1 56 ? -8.836 -1.896 13.977 1 97.31 56 LEU B O 1
ATOM 1338 N N . GLY B 1 57 ? -8.719 -4.117 13.523 1 96.94 57 GLY B N 1
ATOM 1339 C CA . GLY B 1 57 ? -9.977 -4.133 12.797 1 96.94 57 GLY B CA 1
ATOM 1340 C C . GLY B 1 57 ? -9.82 -3.824 11.32 1 96.94 57 GLY B C 1
ATOM 1341 O O . GLY B 1 57 ? -10.805 -3.576 10.625 1 96.94 57 GLY B O 1
ATOM 1342 N N . VAL B 1 58 ? -8.586 -3.787 10.805 1 97.19 58 VAL B N 1
ATOM 1343 C CA . VAL B 1 58 ? -8.344 -3.494 9.398 1 97.19 58 VAL B CA 1
ATOM 1344 C C . VAL B 1 58 ? -8.398 -4.785 8.578 1 97.19 58 VAL B C 1
ATOM 1346 O O . VAL B 1 58 ? -7.715 -5.762 8.906 1 97.19 58 VAL B O 1
ATOM 1349 N N . LYS B 1 59 ? -9.211 -4.738 7.559 1 95.06 59 LYS B N 1
ATOM 1350 C CA . LYS B 1 59 ? -9.32 -5.855 6.625 1 95.06 59 LYS B CA 1
ATOM 1351 C C . LYS B 1 59 ? -8.539 -5.578 5.344 1 95.06 59 LYS B C 1
ATOM 1353 O O . LYS B 1 59 ? -8.758 -4.555 4.691 1 95.06 59 LYS B O 1
ATOM 1358 N N . MET B 1 60 ? -7.656 -6.445 5.008 1 97.19 60 MET B N 1
ATOM 1359 C CA . MET B 1 60 ? -6.891 -6.352 3.768 1 97.19 60 MET B CA 1
ATOM 1360 C C . MET B 1 60 ? -7.117 -7.582 2.895 1 97.19 60 MET B C 1
ATOM 1362 O O . MET B 1 60 ? -7.156 -8.703 3.395 1 97.19 60 MET B O 1
ATOM 1366 N N . GLY B 1 61 ? -7.32 -7.355 1.622 1 97.12 61 GLY B N 1
ATOM 1367 C CA . GLY B 1 61 ? -7.516 -8.469 0.704 1 97.12 61 GLY B CA 1
ATOM 1368 C C . GLY B 1 61 ? -6.258 -9.281 0.476 1 97.12 61 GLY B C 1
ATOM 1369 O O . GLY B 1 61 ? -5.148 -8.797 0.693 1 97.12 61 GLY B O 1
ATOM 1370 N N . GLU B 1 62 ? -6.48 -10.484 0.051 1 97.75 62 GLU B N 1
ATOM 1371 C CA . GLU B 1 62 ? -5.375 -11.406 -0.173 1 97.75 62 GLU B CA 1
ATOM 1372 C C . GLU B 1 62 ? -4.414 -10.875 -1.232 1 97.75 62 GLU B C 1
ATOM 1374 O O . GLU B 1 62 ? -3.197 -10.953 -1.064 1 97.75 62 GLU B O 1
ATOM 1379 N N . GLU B 1 63 ? -4.891 -10.32 -2.27 1 97.38 63 GLU B N 1
ATOM 1380 C CA . GLU B 1 63 ? -4.012 -9.828 -3.324 1 97.38 63 GLU B CA 1
ATOM 1381 C C . GLU B 1 63 ? -3.23 -8.602 -2.861 1 97.38 63 GLU B C 1
ATOM 1383 O O . GLU B 1 63 ? -2.059 -8.438 -3.205 1 97.38 63 GLU B O 1
ATOM 1388 N N . GLN B 1 64 ? -3.869 -7.746 -2.131 1 97.81 64 GLN B N 1
ATOM 1389 C CA . GLN B 1 64 ? -3.174 -6.582 -1.59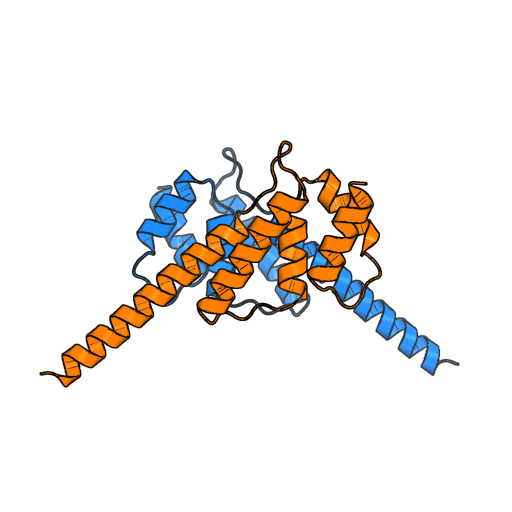1 1 97.81 64 GLN B CA 1
ATOM 1390 C C . GLN B 1 64 ? -1.995 -7.004 -0.717 1 97.81 64 GLN B C 1
ATOM 1392 O O . GLN B 1 64 ? -0.878 -6.512 -0.895 1 97.81 64 GLN B O 1
ATOM 1397 N N . LYS B 1 65 ? -2.297 -7.922 0.223 1 98.75 65 LYS B N 1
ATOM 1398 C CA . LYS B 1 65 ? -1.234 -8.438 1.079 1 98.75 65 LYS B CA 1
ATOM 1399 C C . LYS B 1 65 ? -0.106 -9.047 0.249 1 98.75 65 LYS B C 1
ATOM 1401 O O . LYS B 1 65 ? 1.07 -8.789 0.508 1 98.75 65 LYS B O 1
ATOM 1406 N N . ALA B 1 66 ? -0.481 -9.82 -0.736 1 98.81 66 ALA B N 1
ATOM 1407 C CA . ALA B 1 66 ? 0.483 -10.531 -1.574 1 98.81 66 ALA B CA 1
ATOM 1408 C C . ALA B 1 66 ? 1.386 -9.555 -2.32 1 98.81 66 ALA B C 1
ATOM 1410 O O . ALA B 1 66 ? 2.611 -9.695 -2.307 1 98.81 66 ALA B O 1
ATOM 1411 N N . LEU B 1 67 ? 0.803 -8.578 -2.912 1 98.62 67 LEU B N 1
ATOM 1412 C CA . LEU B 1 67 ? 1.567 -7.617 -3.701 1 98.62 67 LEU B CA 1
ATOM 1413 C C . LEU B 1 67 ? 2.465 -6.77 -2.807 1 98.62 67 LEU B C 1
ATOM 1415 O O . LEU B 1 67 ? 3.592 -6.438 -3.182 1 98.62 67 LEU B O 1
ATOM 1419 N N . MET B 1 68 ? 1.988 -6.434 -1.627 1 98.88 68 MET B N 1
ATOM 1420 C CA . MET B 1 68 ? 2.801 -5.656 -0.696 1 98.88 68 MET B CA 1
ATOM 1421 C C . MET B 1 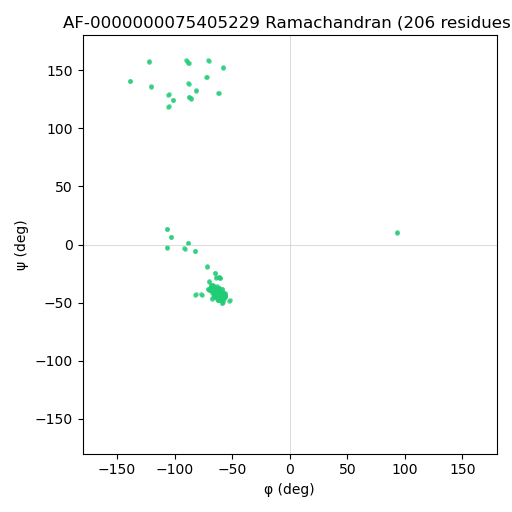68 ? 4.004 -6.461 -0.222 1 98.88 68 MET B C 1
ATOM 1423 O O . MET B 1 68 ? 5.09 -5.91 -0.025 1 98.88 68 MET B O 1
ATOM 1427 N N . PHE B 1 69 ? 3.801 -7.719 -0.053 1 98.94 69 PHE B N 1
ATOM 1428 C CA . PHE B 1 69 ? 4.918 -8.586 0.299 1 98.94 69 PHE B CA 1
ATOM 1429 C C . PHE B 1 69 ? 5.965 -8.594 -0.809 1 98.94 69 PHE B C 1
ATOM 1431 O O . PHE B 1 69 ? 7.16 -8.438 -0.545 1 98.94 69 PHE B O 1
ATOM 1438 N N . VAL B 1 70 ? 5.57 -8.766 -2.055 1 98.69 70 VAL B N 1
ATOM 1439 C CA . VAL B 1 70 ? 6.48 -8.781 -3.195 1 98.69 70 VAL B CA 1
ATOM 1440 C C . VAL B 1 70 ? 7.246 -7.461 -3.26 1 98.69 70 VAL B C 1
ATOM 1442 O O . VAL B 1 70 ? 8.461 -7.445 -3.477 1 98.69 70 VAL B O 1
ATOM 1445 N N . ALA B 1 71 ? 6.457 -6.379 -3.016 1 98.62 71 ALA B N 1
ATOM 1446 C CA . ALA B 1 71 ? 7.047 -5.047 -3.105 1 98.62 71 ALA B CA 1
ATOM 1447 C C . ALA B 1 71 ? 8.109 -4.844 -2.025 1 98.62 71 ALA B C 1
ATOM 1449 O O . ALA B 1 71 ? 8.969 -3.973 -2.152 1 98.62 71 ALA B O 1
ATOM 1450 N N . SER B 1 72 ? 8.016 -5.59 -0.908 1 98.56 72 SER B N 1
ATOM 1451 C CA . SER B 1 72 ? 8.945 -5.434 0.202 1 98.56 72 SER B CA 1
ATOM 1452 C C . SER B 1 72 ? 10.234 -6.203 -0.052 1 98.56 72 SER B C 1
ATOM 1454 O O . SER B 1 72 ? 11.219 -6.031 0.671 1 98.56 72 SER B O 1
ATOM 1456 N N . LEU B 1 73 ? 10.375 -6.973 -1.089 1 98.25 73 LEU B N 1
ATOM 1457 C CA . LEU B 1 73 ? 11.547 -7.777 -1.411 1 98.25 73 LEU B CA 1
ATOM 1458 C C . LEU B 1 73 ? 12.555 -6.969 -2.219 1 98.25 73 LEU B C 1
ATOM 1460 O O . LEU B 1 73 ? 12.188 -6.027 -2.922 1 98.25 73 LEU B O 1
ATOM 1464 N N . PRO B 1 74 ? 13.852 -7.465 -2.096 1 97.19 74 PRO B N 1
ATOM 1465 C CA . PRO B 1 74 ? 14.828 -6.852 -3.002 1 97.19 74 PRO B CA 1
ATOM 1466 C C . PRO B 1 74 ? 14.445 -7.012 -4.473 1 97.19 74 PRO B C 1
ATOM 1468 O O . PRO B 1 74 ? 13.836 -8.016 -4.852 1 97.19 74 PRO B O 1
ATOM 1471 N N . LYS B 1 75 ? 14.867 -6.129 -5.293 1 96.44 75 LYS B N 1
ATOM 1472 C CA . LYS B 1 75 ? 14.438 -6.012 -6.684 1 96.44 75 LYS B CA 1
ATOM 1473 C C . LYS B 1 75 ? 14.586 -7.34 -7.418 1 96.44 75 LYS B C 1
ATOM 1475 O O . LYS B 1 75 ? 13.664 -7.781 -8.102 1 96.44 75 LYS B O 1
ATOM 1480 N N . GLU B 1 76 ? 15.695 -7.949 -7.289 1 95.19 76 GLU B N 1
ATOM 1481 C CA . GLU B 1 76 ? 15.969 -9.188 -8.016 1 95.19 76 GLU B CA 1
ATOM 1482 C C . GLU B 1 76 ? 15.039 -10.305 -7.562 1 95.19 76 GLU B C 1
ATOM 1484 O O . GLU B 1 76 ? 14.508 -11.055 -8.391 1 95.19 76 GLU B O 1
ATOM 1489 N N . LEU B 1 77 ? 14.883 -10.375 -6.219 1 96.81 77 LEU B N 1
ATOM 1490 C CA . LEU B 1 77 ? 13.984 -11.398 -5.688 1 96.81 77 LEU B CA 1
ATOM 1491 C C . LEU B 1 77 ? 12.547 -11.117 -6.098 1 96.81 77 LEU B C 1
ATOM 1493 O O . LEU B 1 77 ? 11.805 -12.031 -6.453 1 96.81 77 LEU B O 1
ATOM 1497 N N . ALA B 1 78 ? 12.094 -9.938 -6.039 1 97.75 78 ALA B N 1
ATOM 1498 C CA . ALA B 1 78 ? 10.75 -9.539 -6.449 1 97.75 78 ALA B CA 1
ATOM 1499 C C . ALA B 1 78 ? 10.492 -9.906 -7.906 1 97.75 78 ALA B C 1
ATOM 1501 O O . ALA B 1 78 ? 9.422 -10.422 -8.242 1 97.75 78 ALA B O 1
ATOM 1502 N N . HIS B 1 79 ? 11.516 -9.648 -8.742 1 97.56 79 HIS B N 1
ATOM 1503 C CA . HIS B 1 79 ? 11.398 -9.961 -10.156 1 97.56 79 HIS B CA 1
ATOM 1504 C C . HIS B 1 79 ? 11.188 -11.453 -10.375 1 97.56 79 HIS B C 1
ATOM 1506 O O . HIS B 1 79 ? 10.336 -11.859 -11.164 1 97.56 79 HIS B O 1
ATOM 1512 N N . ALA B 1 80 ? 11.992 -12.227 -9.727 1 97.88 80 ALA B N 1
ATOM 1513 C CA . ALA B 1 80 ? 11.898 -13.68 -9.859 1 97.88 80 ALA B CA 1
ATOM 1514 C C . ALA B 1 80 ? 10.539 -14.18 -9.367 1 97.88 80 ALA B C 1
ATOM 1516 O O . ALA B 1 80 ? 9.922 -15.031 -10.008 1 97.88 80 ALA B O 1
ATOM 1517 N N . VAL B 1 81 ? 10.039 -13.625 -8.242 1 98.25 81 VAL B N 1
ATOM 1518 C CA . VAL B 1 81 ? 8.75 -14.023 -7.688 1 98.25 81 VAL B CA 1
ATOM 1519 C C . VAL B 1 81 ? 7.629 -13.641 -8.648 1 98.25 81 VAL B C 1
ATOM 1521 O O . VAL B 1 81 ? 6.738 -14.445 -8.93 1 98.25 81 VAL B O 1
ATOM 1524 N N . LYS B 1 82 ? 7.695 -12.445 -9.164 1 97.44 82 LYS B N 1
ATOM 1525 C CA . LYS B 1 82 ? 6.695 -11.984 -10.125 1 97.44 82 LYS B CA 1
ATOM 1526 C C . LYS B 1 82 ? 6.609 -12.93 -11.32 1 97.44 82 LYS B C 1
ATOM 1528 O O . LYS B 1 82 ? 5.512 -13.25 -11.781 1 97.44 82 LYS B O 1
ATOM 1533 N N . SER B 1 83 ? 7.758 -13.336 -11.812 1 96.69 83 SER B N 1
ATOM 1534 C CA . SER B 1 83 ? 7.809 -14.258 -12.945 1 96.69 83 SER B CA 1
ATOM 1535 C C . SER B 1 83 ? 7.16 -15.594 -12.594 1 96.69 83 SER B C 1
ATOM 1537 O O . SER B 1 83 ? 6.434 -16.156 -13.414 1 96.69 83 SER B O 1
ATOM 1539 N N . LYS B 1 84 ? 7.34 -16.031 -11.406 1 96.94 84 LYS B N 1
ATOM 1540 C CA . LYS B 1 84 ? 6.836 -17.312 -10.953 1 96.94 84 LYS B CA 1
ATOM 1541 C C . LYS B 1 84 ? 5.316 -17.297 -10.828 1 96.94 84 LYS B C 1
ATOM 1543 O O . LYS B 1 84 ? 4.656 -18.312 -11.07 1 96.94 84 LYS B O 1
ATOM 1548 N N . ILE B 1 85 ? 4.766 -16.156 -10.492 1 96.12 85 ILE B N 1
ATOM 1549 C CA . ILE B 1 85 ? 3.338 -16.125 -10.195 1 96.12 85 ILE B CA 1
ATOM 1550 C C . ILE B 1 85 ? 2.592 -15.438 -11.344 1 96.12 85 ILE B C 1
ATOM 1552 O O . ILE B 1 85 ? 1.433 -15.055 -11.188 1 96.12 85 ILE B O 1
ATOM 1556 N N . ARG B 1 86 ? 3.18 -15.242 -12.438 1 93.31 86 ARG B N 1
ATOM 1557 C CA . ARG B 1 86 ? 2.676 -14.414 -13.531 1 93.31 86 ARG B CA 1
ATOM 1558 C C . ARG B 1 86 ? 1.354 -14.961 -14.062 1 93.31 86 ARG B C 1
ATOM 1560 O O . ARG B 1 86 ? 0.489 -14.195 -14.492 1 93.31 86 ARG B O 1
ATOM 1567 N N . ASN B 1 87 ? 1.063 -16.266 -13.977 1 91.19 87 ASN B N 1
ATOM 1568 C CA . ASN B 1 87 ? -0.118 -16.875 -14.578 1 91.19 87 ASN B CA 1
ATOM 1569 C C . ASN B 1 87 ? -1.196 -17.156 -13.531 1 91.19 87 ASN B C 1
ATOM 1571 O O . ASN B 1 87 ? -2.242 -17.719 -13.852 1 91.19 87 ASN B O 1
ATOM 1575 N N . GLU B 1 88 ? -0.902 -16.688 -12.414 1 92.5 88 GLU B N 1
ATOM 1576 C CA . GLU B 1 88 ? -1.873 -16.938 -11.359 1 92.5 88 GLU B CA 1
ATOM 1577 C C . GLU B 1 88 ? -2.977 -15.891 -11.352 1 92.5 88 GLU B C 1
ATOM 1579 O O . GLU B 1 88 ? -2.695 -14.695 -11.281 1 92.5 88 GLU B O 1
ATOM 1584 N N . LYS B 1 89 ? -4.18 -16.344 -11.406 1 88.12 89 LYS B N 1
ATOM 1585 C CA . LYS B 1 89 ? -5.316 -15.438 -11.469 1 88.12 89 LYS B CA 1
ATOM 1586 C C . LYS B 1 89 ? -5.688 -14.93 -10.078 1 88.12 89 LYS B C 1
ATOM 1588 O O . LYS B 1 89 ? -6.02 -13.75 -9.914 1 88.12 89 LYS B O 1
ATOM 1593 N N . LYS B 1 90 ? -5.676 -15.812 -9.211 1 92.19 90 LYS B N 1
ATOM 1594 C CA . LYS B 1 90 ? -5.934 -15.438 -7.824 1 92.19 90 LYS B CA 1
ATOM 1595 C C . LYS B 1 90 ? -4.648 -15.445 -7.004 1 92.19 90 LYS B C 1
ATOM 1597 O O . LYS B 1 90 ? -3.975 -16.469 -6.898 1 92.19 90 LYS B O 1
ATOM 1602 N N . LEU B 1 91 ? -4.328 -14.336 -6.492 1 96.44 91 LEU B N 1
ATOM 1603 C CA . LEU B 1 91 ? -3.088 -14.203 -5.734 1 96.44 91 LEU B CA 1
ATOM 1604 C C . LEU B 1 91 ? -3.371 -14.125 -4.238 1 96.44 91 LEU B C 1
ATOM 1606 O O . LEU B 1 91 ? -4.266 -13.398 -3.807 1 96.44 91 LEU B O 1
ATOM 1610 N N . THR B 1 92 ? -2.674 -14.969 -3.498 1 98.19 92 THR B N 1
ATOM 1611 C CA . THR B 1 92 ? -2.758 -14.93 -2.043 1 98.19 92 THR B CA 1
ATOM 1612 C C . THR B 1 92 ? -1.378 -14.711 -1.426 1 98.19 92 THR B C 1
ATOM 1614 O O . THR B 1 92 ? -0.359 -14.977 -2.066 1 98.19 92 THR B O 1
ATOM 1617 N N . LEU B 1 93 ? -1.394 -14.211 -0.224 1 98.62 93 LEU B N 1
ATOM 1618 C CA . LEU B 1 93 ? -0.14 -14.023 0.497 1 98.62 93 LEU B CA 1
ATOM 1619 C C . LEU B 1 93 ? 0.605 -15.344 0.644 1 98.62 93 LEU B C 1
ATOM 1621 O O . LEU B 1 93 ? 1.814 -15.406 0.41 1 98.62 93 LEU B O 1
ATOM 1625 N N . ALA B 1 94 ? -0.092 -16.406 1.026 1 98.38 94 ALA B N 1
ATOM 1626 C CA . ALA B 1 94 ? 0.523 -17.719 1.193 1 98.38 94 ALA B CA 1
ATOM 1627 C C . ALA B 1 94 ? 1.21 -18.172 -0.092 1 98.38 94 ALA B C 1
ATOM 1629 O O . ALA B 1 94 ? 2.338 -18.672 -0.059 1 98.38 94 ALA B O 1
ATOM 1630 N N . ARG B 1 95 ? 0.575 -18 -1.216 1 98.06 95 ARG B N 1
ATOM 1631 C CA . ARG B 1 95 ? 1.125 -18.422 -2.498 1 98.06 95 ARG B CA 1
ATOM 1632 C C . ARG B 1 95 ? 2.393 -17.641 -2.836 1 98.06 95 ARG B C 1
ATOM 1634 O O . ARG B 1 95 ? 3.363 -18.219 -3.336 1 98.06 95 ARG B O 1
ATOM 1641 N N . VAL B 1 96 ? 2.381 -16.359 -2.627 1 98.56 96 VAL B N 1
ATOM 1642 C CA . VAL B 1 96 ? 3.531 -15.547 -2.988 1 98.56 96 VAL B CA 1
ATOM 1643 C C . VAL B 1 96 ? 4.699 -15.859 -2.057 1 98.56 96 VAL B C 1
ATOM 1645 O O . VAL B 1 96 ? 5.859 -15.852 -2.482 1 98.56 96 VAL B O 1
ATOM 1648 N N . GLN B 1 97 ? 4.395 -16.094 -0.798 1 98.56 97 GLN B N 1
ATOM 1649 C CA . GLN B 1 97 ? 5.449 -16.469 0.134 1 98.56 97 GLN B CA 1
ATOM 1650 C C . GLN B 1 97 ? 6.051 -17.828 -0.245 1 98.56 97 GLN B C 1
ATOM 1652 O O . GLN B 1 97 ? 7.266 -18.016 -0.168 1 98.56 97 GLN B O 1
ATOM 1657 N N . ASP B 1 98 ? 5.18 -18.75 -0.686 1 98.12 98 ASP B N 1
ATOM 1658 C CA . ASP B 1 98 ? 5.672 -20.016 -1.196 1 98.12 98 ASP B CA 1
ATOM 1659 C C . ASP B 1 98 ? 6.59 -19.812 -2.396 1 98.12 98 ASP B C 1
ATOM 1661 O O . ASP B 1 98 ? 7.652 -20.438 -2.484 1 98.12 98 ASP B O 1
ATOM 1665 N N . ALA B 1 99 ? 6.176 -18.969 -3.311 1 98.19 99 ALA B N 1
ATOM 1666 C CA . ALA B 1 99 ? 6.957 -18.672 -4.508 1 98.19 99 ALA B CA 1
ATOM 1667 C C . ALA B 1 99 ? 8.312 -18.078 -4.148 1 98.19 99 ALA B C 1
ATOM 1669 O O . ALA B 1 99 ? 9.336 -18.422 -4.758 1 98.19 99 ALA B O 1
ATOM 1670 N N . ALA B 1 100 ? 8.344 -17.188 -3.178 1 98.25 100 ALA B N 1
ATOM 1671 C CA . ALA B 1 100 ? 9.594 -16.594 -2.721 1 98.25 100 ALA B CA 1
ATOM 1672 C C . ALA B 1 100 ? 10.539 -17.641 -2.15 1 98.25 100 ALA B C 1
ATOM 1674 O O . ALA B 1 100 ? 11.75 -17.609 -2.393 1 98.25 100 ALA B O 1
ATOM 1675 N N . GLY B 1 101 ? 9.969 -18.578 -1.387 1 97.88 101 GLY B N 1
ATOM 1676 C CA . GLY B 1 101 ? 10.758 -19.672 -0.852 1 97.88 101 GLY B CA 1
ATOM 1677 C C . GLY B 1 101 ? 11.375 -20.547 -1.93 1 97.88 101 GLY B C 1
ATOM 1678 O O . GLY B 1 101 ? 12.516 -20.984 -1.806 1 97.88 101 GLY B O 1
ATOM 1679 N N . GLU B 1 102 ? 10.625 -20.766 -3.016 1 97.56 102 GLU B N 1
ATOM 1680 C CA . GLU B 1 102 ? 11.07 -21.609 -4.129 1 97.56 102 GLU B CA 1
ATOM 1681 C C . GLU B 1 102 ? 12.227 -20.953 -4.875 1 97.56 102 GLU B C 1
ATOM 1683 O O . GLU B 1 102 ? 13.133 -21.641 -5.352 1 97.56 102 GLU B O 1
ATOM 1688 N N . VAL B 1 103 ? 12.188 -19.625 -4.961 1 94.75 103 VAL B N 1
ATOM 1689 C CA . VAL B 1 103 ? 13.188 -18.875 -5.715 1 94.75 103 VAL B CA 1
ATOM 1690 C C . VAL B 1 103 ? 14.477 -18.781 -4.902 1 94.75 103 VAL B C 1
ATOM 1692 O O . VAL B 1 103 ? 15.578 -18.766 -5.465 1 94.75 103 VAL B O 1
ATOM 1695 N N . ARG B 1 104 ? 14.398 -18.531 -3.617 1 88.69 104 ARG B N 1
ATOM 1696 C CA . ARG B 1 104 ? 15.578 -18.406 -2.764 1 88.69 104 ARG B CA 1
ATOM 1697 C C . ARG B 1 104 ? 16.312 -19.734 -2.641 1 88.69 104 ARG B C 1
ATOM 1699 O O . ARG B 1 104 ? 17.531 -19.766 -2.428 1 88.69 104 ARG B O 1
ATOM 1706 N N . GLU B 1 105 ? 15.586 -20.906 -2.602 1 78.19 105 GLU B N 1
ATOM 1707 C CA . GLU B 1 105 ? 16.25 -22.203 -2.547 1 78.19 105 GLU B CA 1
ATOM 1708 C C . GLU B 1 105 ? 16.781 -22.609 -3.918 1 78.19 105 GLU B C 1
ATOM 1710 O O . GLU B 1 105 ? 17.859 -23.188 -4.023 1 78.19 105 GLU B O 1
#

Solvent-accessible surface area (backbone atoms only — not comparable to full-atom values): 11669 Å² total; per-residue (Å²): 115,69,66,58,51,51,50,49,49,50,51,48,50,50,49,51,49,50,52,49,50,53,52,52,49,41,51,59,57,55,43,65,50,53,92,86,54,53,68,70,57,48,52,50,56,52,50,49,52,54,49,54,38,45,75,72,68,49,85,77,55,47,48,57,52,22,48,51,55,44,44,20,38,48,68,71,59,27,52,55,34,50,64,72,49,64,84,54,84,77,54,35,41,69,57,48,53,50,43,44,52,62,69,75,104,115,69,66,59,51,51,51,49,50,51,50,49,50,52,49,52,50,51,52,50,50,52,52,52,50,41,52,58,56,57,43,64,50,52,91,86,53,52,68,69,59,47,50,49,53,52,49,47,50,54,49,53,38,42,74,74,70,49,84,77,55,47,47,58,53,22,48,52,52,44,43,22,39,47,69,69,59,28,50,54,34,50,65,72,49,64,85,53,84,76,53,35,40,69,57,49,53,50,41,42,53,62,69,74,103

Nearest PDB structures (foldseek):
  7nli-assembly1_B  TM=8.287E-01  e=7.108E-02  Saccharomyces cerevisiae
  7nlg-assembly2_C-2  TM=8.346E-01  e=1.447E-01  Saccharomyces cerevisiae
  6tn7-assembly1_B  TM=6.702E-01  e=6.314E-02  Homo sapiens
  5jxd-assembly1_A  TM=2.938E-01  e=9.158E+00  Mus musculus
  7nli-assembly1_B  TM=8.287E-01  e=7.108E-02  Saccharomyces cerevisiae

InterPro domains:
  IPR061502 Copia/RE1/RE2-like, N-terminal domain [PF14223] (27-99)

pLDDT: mean 93.86, std 8.01, range [56.88, 98.94]